Protein AF-A0A371LAA0-F1 (afdb_monomer)

Nearest PDB structures (foldseek):
  8u65-assembly1_B  TM=2.615E-01  e=9.442E-01  Pseudomonas syringae pv. tomato str. DC3000
  4hbo-assembly2_B-3  TM=3.273E-01  e=2.857E+00  Rubella virus strain M33
  3nhq-assembly1_A  TM=1.713E-01  e=9.442E-01  Pseudomonas aeruginosa
  1nxi-assembly1_A  TM=1.792E-01  e=1.595E+00  Vibrio cholerae
  8uds-assembly1_D  TM=1.707E-01  e=2.135E+00  Mycolicibacterium smegmatis MC2 155

Mean predicted aligned error: 12.44 Å

Sequence (229 aa):
MNRENRRAVVLLVLGVALLANPLYLYPDGVSSEKTYTYEASAVDYLPHTADAFYRVKSCGWNPLQSAECASIIDMARGDPVELELDPDRDVHPEFWSFDYVRTDGRYFEPNATLDGRTLTLSLHPVSTETVKRDLSEDLDESPRYVRDAVRNGSSTVSGSELYETETHYVESEGRYYVVEPVESERVPTGWGWKTPSDAAIEAMRLAAWIGGVACVWRAGEWTERGREQ

Solvent-accessible surface area (backbone atoms only — not comparable to full-atom values): 12998 Å² total; per-residue (Å²): 132,58,74,40,44,53,51,15,52,53,28,34,54,51,8,52,53,29,56,47,33,60,71,72,80,59,44,92,77,67,48,58,44,45,33,36,33,31,37,36,43,81,47,97,68,83,67,90,33,75,66,50,53,54,36,38,45,78,44,57,94,50,94,72,82,40,75,68,38,44,57,51,51,44,15,70,75,70,50,59,50,76,43,82,57,63,91,92,53,89,79,74,89,79,86,61,88,44,64,31,36,35,38,85,93,41,41,25,37,72,44,79,48,76,58,96,50,39,37,39,38,38,50,44,85,45,55,71,67,55,55,48,56,77,68,29,43,59,42,88,79,43,58,68,56,56,43,41,6,65,75,67,45,42,29,76,43,51,50,88,80,45,93,69,97,67,63,46,44,31,45,56,95,94,42,39,30,42,35,34,74,78,48,73,49,75,46,67,66,69,49,102,58,84,80,69,53,72,69,52,49,51,51,51,48,51,52,30,37,56,52,10,53,52,26,38,54,49,16,50,60,30,41,53,56,52,68,79,107

Structure (mmCIF, N/CA/C/O backbone):
data_AF-A0A371LAA0-F1
#
_entry.id   AF-A0A371LAA0-F1
#
loop_
_atom_site.group_PDB
_atom_site.id
_atom_site.type_symbol
_atom_site.label_atom_id
_atom_site.label_alt_id
_atom_site.label_comp_id
_atom_site.label_asym_id
_atom_site.label_entity_id
_atom_site.label_seq_id
_atom_site.pdbx_PDB_ins_code
_atom_site.Cartn_x
_atom_site.Cartn_y
_atom_site.Cartn_z
_atom_site.occupancy
_atom_site.B_iso_or_equiv
_atom_site.auth_seq_id
_atom_site.auth_comp_id
_atom_site.auth_asym_id
_atom_site.auth_atom_id
_atom_site.pdbx_PDB_model_num
ATOM 1 N N . MET A 1 1 ? 26.865 7.582 -68.083 1.00 62.38 1 MET A N 1
ATOM 2 C CA . MET A 1 1 ? 27.367 8.119 -66.797 1.00 62.38 1 MET A CA 1
ATOM 3 C C . MET A 1 1 ? 28.778 7.598 -66.572 1.00 62.38 1 MET A C 1
ATOM 5 O O . MET A 1 1 ? 28.930 6.385 -66.462 1.00 62.38 1 MET A O 1
ATOM 9 N N . ASN A 1 2 ? 29.789 8.475 -66.574 1.00 81.31 2 ASN A N 1
ATOM 10 C CA . ASN A 1 2 ? 31.186 8.089 -66.333 1.00 81.31 2 ASN A CA 1
ATOM 11 C C . ASN A 1 2 ? 31.360 7.574 -64.882 1.00 81.31 2 ASN A C 1
ATOM 13 O O . ASN A 1 2 ? 30.530 7.838 -64.004 1.00 81.31 2 ASN A O 1
ATOM 17 N N . ARG A 1 3 ? 32.421 6.802 -64.633 1.00 83.69 3 ARG A N 1
ATOM 18 C CA . ARG A 1 3 ? 32.782 6.204 -63.339 1.00 83.69 3 ARG A CA 1
ATOM 19 C C . ARG A 1 3 ? 32.869 7.245 -62.221 1.00 83.69 3 ARG A C 1
ATOM 21 O O . ARG A 1 3 ? 32.534 6.936 -61.080 1.00 83.69 3 ARG A O 1
ATOM 28 N N . GLU A 1 4 ? 33.277 8.462 -62.554 1.00 82.69 4 GLU A N 1
ATOM 29 C CA . GLU A 1 4 ? 33.401 9.584 -61.621 1.00 82.69 4 GLU A CA 1
ATOM 30 C C . GLU A 1 4 ? 32.032 10.064 -61.127 1.00 82.69 4 GLU A C 1
ATOM 32 O O . GLU A 1 4 ? 31.795 10.105 -59.922 1.00 82.69 4 GLU A O 1
ATOM 37 N N . ASN A 1 5 ? 31.073 10.234 -62.040 1.00 80.38 5 ASN A N 1
ATOM 38 C CA . ASN A 1 5 ? 29.696 10.599 -61.695 1.00 80.38 5 ASN A CA 1
ATOM 39 C C . ASN A 1 5 ? 28.993 9.504 -60.872 1.00 80.38 5 ASN A C 1
ATOM 41 O O . ASN A 1 5 ? 28.211 9.808 -59.978 1.00 80.38 5 ASN A O 1
ATOM 45 N N . ARG A 1 6 ? 29.302 8.216 -61.104 1.00 85.19 6 ARG A N 1
ATOM 46 C CA . ARG A 1 6 ? 28.812 7.117 -60.243 1.00 85.19 6 ARG A CA 1
ATOM 47 C C . ARG A 1 6 ? 29.336 7.225 -58.811 1.00 85.19 6 ARG A C 1
ATOM 49 O O . ARG A 1 6 ? 28.569 7.024 -57.875 1.00 85.19 6 ARG A O 1
ATOM 56 N N . ARG A 1 7 ? 30.623 7.540 -58.636 1.00 87.06 7 ARG A N 1
ATOM 57 C CA . ARG A 1 7 ? 31.230 7.730 -57.308 1.00 87.06 7 ARG A CA 1
ATOM 58 C C . ARG A 1 7 ? 30.623 8.929 -56.589 1.00 87.06 7 ARG A C 1
ATOM 60 O O . ARG A 1 7 ? 30.297 8.808 -55.414 1.00 87.06 7 ARG A O 1
ATOM 67 N N . ALA A 1 8 ? 30.413 10.033 -57.304 1.00 84.69 8 ALA A N 1
ATOM 68 C CA . ALA A 1 8 ? 29.758 11.213 -56.760 1.00 84.69 8 ALA A CA 1
ATOM 69 C C . ALA A 1 8 ? 28.340 10.910 -56.257 1.00 84.69 8 ALA A C 1
ATOM 71 O O . ALA A 1 8 ? 28.019 11.241 -55.122 1.00 84.69 8 ALA A O 1
ATOM 72 N N . VAL A 1 9 ? 27.518 10.210 -57.047 1.00 89.31 9 VAL A N 1
ATOM 73 C CA . VAL A 1 9 ? 26.150 9.845 -56.637 1.00 89.31 9 VAL A CA 1
ATOM 74 C C . VAL A 1 9 ? 26.149 8.957 -55.390 1.00 89.31 9 VAL A C 1
ATOM 76 O O . VAL A 1 9 ? 25.383 9.215 -54.467 1.00 89.31 9 VAL A O 1
ATOM 79 N N . VAL A 1 10 ? 27.021 7.946 -55.322 1.00 90.62 10 VAL A N 1
ATOM 80 C CA . VAL A 1 10 ? 27.114 7.065 -54.142 1.00 90.62 10 VAL A CA 1
ATOM 81 C C . VAL A 1 10 ? 27.512 7.853 -52.894 1.00 90.62 10 VAL A C 1
ATOM 83 O O . VAL A 1 10 ? 26.895 7.688 -51.845 1.00 90.62 10 VAL A O 1
ATOM 86 N N . LEU A 1 11 ? 28.510 8.733 -53.006 1.00 90.12 11 LEU A N 1
ATOM 87 C CA . LEU A 1 11 ? 28.959 9.571 -51.894 1.00 90.12 11 LEU A CA 1
ATOM 88 C C . LEU A 1 11 ? 27.897 10.587 -51.470 1.00 90.12 11 LEU A C 1
ATOM 90 O O . LEU A 1 11 ? 27.739 10.829 -50.280 1.00 90.12 11 LEU A O 1
ATOM 94 N N . LEU A 1 12 ? 27.140 11.141 -52.416 1.00 90.31 12 LEU A N 1
ATOM 95 C CA . LEU A 1 12 ? 26.052 12.065 -52.118 1.00 90.31 12 LEU A CA 1
ATOM 96 C C . LEU A 1 12 ? 24.931 11.362 -51.346 1.00 90.31 12 LEU A C 1
ATOM 98 O O . LEU A 1 12 ? 24.499 11.862 -50.313 1.00 90.31 12 LEU A O 1
ATOM 102 N N . VAL A 1 13 ? 24.496 10.185 -51.808 1.00 90.62 13 VAL A N 1
ATOM 103 C CA . VAL A 1 13 ? 23.457 9.392 -51.130 1.00 90.62 13 VAL A CA 1
ATOM 104 C C . VAL A 1 13 ? 23.918 8.978 -49.734 1.00 90.62 13 VAL A C 1
ATOM 106 O O . VAL A 1 13 ? 23.171 9.146 -48.773 1.00 90.62 13 VAL A O 1
ATOM 109 N N . LEU A 1 14 ? 25.160 8.500 -49.601 1.00 89.56 14 LEU A N 1
ATOM 110 C CA . LEU A 1 14 ? 25.733 8.144 -48.303 1.00 89.56 14 LEU A CA 1
ATOM 111 C C . LEU A 1 14 ? 25.840 9.365 -47.380 1.00 89.56 14 LEU A C 1
ATOM 113 O O . LEU A 1 14 ? 25.496 9.280 -46.206 1.00 89.56 14 LEU A O 1
ATOM 117 N N . GLY A 1 15 ? 26.271 10.509 -47.914 1.00 89.12 15 GLY A N 1
ATOM 118 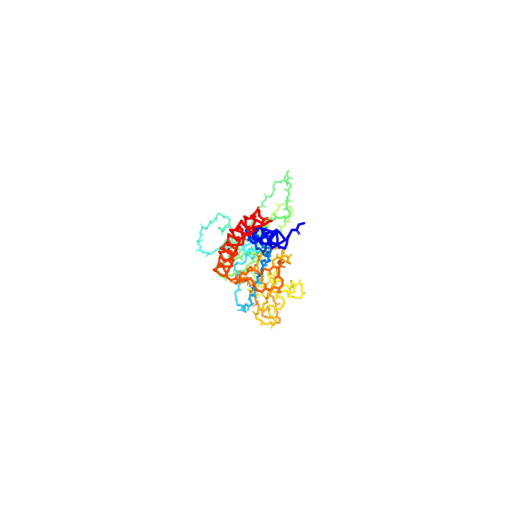C CA . GLY A 1 15 ? 26.393 11.753 -47.167 1.00 89.12 15 GLY A CA 1
ATOM 119 C C . GLY A 1 15 ? 25.051 12.252 -46.638 1.00 89.12 15 GLY A C 1
ATOM 120 O O . GLY A 1 15 ? 24.940 12.569 -45.458 1.00 89.12 15 GLY A O 1
ATOM 121 N N . VAL A 1 16 ? 24.010 12.247 -47.475 1.00 88.31 16 VAL A N 1
ATOM 122 C CA . VAL A 1 16 ? 22.644 12.617 -47.070 1.00 88.31 16 VAL A CA 1
ATOM 123 C C . VAL A 1 16 ? 22.090 11.644 -46.028 1.00 88.31 16 VAL A C 1
ATOM 125 O O . VAL A 1 16 ? 21.514 12.091 -45.040 1.00 88.31 16 VAL A O 1
ATOM 128 N N . ALA A 1 17 ? 22.304 10.335 -46.194 1.00 85.69 17 ALA A N 1
ATOM 129 C CA . ALA A 1 17 ? 21.878 9.339 -45.210 1.00 85.69 17 ALA A CA 1
ATOM 130 C C . ALA A 1 17 ? 22.566 9.537 -43.846 1.00 85.69 17 ALA A C 1
ATOM 132 O O . ALA A 1 17 ? 21.908 9.468 -42.811 1.00 85.69 17 ALA A O 1
ATOM 133 N N . LEU A 1 18 ? 23.868 9.845 -43.837 1.00 86.06 18 LEU A N 1
ATOM 134 C CA . LEU A 1 18 ? 24.630 10.131 -42.617 1.00 86.06 18 LEU A CA 1
ATOM 135 C C . LEU A 1 18 ? 24.216 11.450 -41.952 1.00 86.06 18 LEU A C 1
ATOM 137 O O . LEU A 1 18 ? 24.154 11.521 -40.729 1.00 86.06 18 LEU A O 1
ATOM 141 N N . LEU A 1 19 ? 23.887 12.482 -42.729 1.00 85.19 19 LEU A N 1
ATOM 142 C CA . LEU A 1 19 ? 23.361 13.740 -42.188 1.00 85.19 19 LEU A CA 1
ATOM 143 C C . LEU A 1 19 ? 21.949 13.573 -41.614 1.00 85.19 19 LEU A C 1
ATOM 145 O O . LEU A 1 19 ? 21.612 14.209 -40.621 1.00 85.19 19 LEU A O 1
ATOM 149 N N . ALA A 1 20 ? 21.141 12.694 -42.209 1.00 81.38 20 ALA A N 1
ATOM 150 C CA . ALA A 1 20 ? 19.811 12.348 -41.720 1.00 81.38 20 ALA A CA 1
ATOM 151 C C . ALA A 1 20 ? 19.830 11.340 -40.552 1.00 81.38 20 ALA A C 1
ATOM 153 O O . ALA A 1 20 ? 18.780 11.067 -39.974 1.00 81.38 20 ALA A O 1
ATOM 154 N N . ASN A 1 21 ? 21.001 10.812 -40.172 1.00 74.44 21 ASN A N 1
ATOM 155 C CA . ASN A 1 21 ? 21.190 9.843 -39.086 1.00 74.44 21 ASN A CA 1
ATOM 156 C C . ASN A 1 21 ? 20.448 10.195 -37.775 1.00 74.44 21 ASN A C 1
ATOM 158 O O . ASN A 1 21 ? 19.792 9.300 -37.232 1.00 74.44 21 ASN A O 1
ATOM 162 N N . PRO A 1 22 ? 20.461 11.458 -37.284 1.00 65.12 22 PRO A N 1
ATOM 163 C CA . PRO A 1 22 ? 19.754 11.825 -36.054 1.00 65.12 22 PRO A CA 1
ATOM 164 C C . PRO A 1 22 ? 18.236 11.591 -36.104 1.00 65.12 22 PRO A C 1
ATOM 166 O O . PRO A 1 22 ? 17.614 11.465 -35.059 1.00 65.12 22 PRO A O 1
ATOM 169 N N . LEU A 1 23 ? 17.639 11.511 -37.298 1.00 65.31 23 LEU A N 1
ATOM 170 C CA . LEU A 1 23 ? 16.197 11.322 -37.478 1.00 65.31 23 LEU A CA 1
ATOM 171 C C . LEU A 1 23 ? 15.772 9.846 -37.534 1.00 65.31 23 LEU A C 1
ATOM 173 O O . LEU A 1 23 ? 14.604 9.556 -37.297 1.00 65.31 23 LEU A O 1
ATOM 177 N N . TYR A 1 24 ? 16.683 8.918 -37.862 1.00 62.72 24 TYR A N 1
ATOM 178 C CA . TYR A 1 24 ? 16.318 7.527 -38.182 1.00 62.72 24 TYR A CA 1
ATOM 179 C C . TYR A 1 24 ? 16.998 6.461 -37.314 1.00 62.72 24 TYR A C 1
ATOM 181 O O . TYR A 1 24 ? 16.376 5.435 -37.053 1.00 62.72 24 TYR A O 1
ATOM 189 N N . LEU A 1 25 ? 18.251 6.656 -36.880 1.00 58.09 25 LEU A N 1
ATOM 190 C CA . LEU A 1 25 ? 18.998 5.608 -36.159 1.00 58.09 25 LEU A CA 1
ATOM 191 C C . LEU A 1 25 ? 18.926 5.742 -34.632 1.00 58.09 25 LEU A C 1
ATOM 193 O O . LEU A 1 25 ? 19.016 4.734 -33.943 1.00 58.09 25 LEU A O 1
ATOM 197 N N . TYR A 1 26 ? 18.709 6.953 -34.113 1.00 58.94 26 TYR A N 1
ATOM 198 C CA . TYR A 1 26 ? 18.413 7.217 -32.700 1.00 58.94 26 TYR A CA 1
ATOM 199 C C . TYR A 1 26 ? 17.457 8.413 -32.599 1.00 58.94 26 TYR A C 1
ATOM 201 O O . TYR A 1 26 ? 17.910 9.519 -32.275 1.00 58.94 26 TYR A O 1
ATOM 209 N N . PRO A 1 27 ? 16.166 8.233 -32.944 1.00 56.59 27 PRO A N 1
ATOM 210 C CA . PRO A 1 27 ? 15.176 9.275 -32.714 1.00 56.59 27 PRO A CA 1
ATOM 211 C C . PRO A 1 27 ? 15.126 9.594 -31.218 1.00 56.59 27 PRO A C 1
ATOM 213 O O . PRO A 1 27 ? 15.213 8.692 -30.380 1.00 56.59 27 PRO A O 1
ATOM 216 N N . ASP A 1 28 ? 14.991 10.874 -30.877 1.00 51.81 28 ASP A N 1
ATOM 217 C CA . ASP A 1 28 ? 14.667 11.260 -29.506 1.00 51.81 28 ASP A CA 1
ATOM 218 C C . ASP A 1 28 ? 13.350 10.556 -29.120 1.00 51.81 28 ASP A C 1
ATOM 220 O O . ASP A 1 28 ? 12.338 10.716 -29.803 1.00 51.81 28 ASP A O 1
ATOM 224 N N . GLY A 1 29 ? 13.366 9.726 -28.070 1.00 55.38 29 GLY A N 1
ATOM 225 C CA . GLY A 1 29 ? 12.177 8.987 -27.619 1.00 55.38 29 GLY A CA 1
ATOM 226 C C . GLY A 1 29 ? 12.102 7.510 -28.021 1.00 55.38 29 GLY A C 1
ATOM 227 O O . GLY A 1 29 ? 11.027 7.026 -28.374 1.00 55.38 29 GLY A O 1
ATOM 228 N N . VAL A 1 30 ? 13.209 6.762 -27.936 1.00 60.97 30 VAL A N 1
ATOM 229 C CA . VAL A 1 30 ? 13.155 5.286 -27.940 1.00 60.97 30 VAL A CA 1
ATOM 230 C C . VAL A 1 30 ? 12.147 4.814 -26.884 1.00 60.97 30 VAL A C 1
ATOM 232 O O . VAL A 1 30 ? 12.160 5.315 -25.756 1.00 60.97 30 VAL A O 1
ATOM 235 N N . SER A 1 31 ? 11.272 3.861 -27.234 1.00 65.06 31 SER A N 1
ATOM 236 C CA . SER A 1 31 ? 10.310 3.318 -26.273 1.00 65.06 31 SER A CA 1
ATOM 237 C C . SER A 1 31 ? 11.064 2.752 -25.073 1.00 65.06 31 SER A C 1
ATOM 239 O O . SER A 1 31 ? 11.985 1.944 -25.221 1.00 65.06 31 SER A O 1
ATOM 241 N N . SER A 1 32 ? 10.697 3.220 -23.887 1.00 68.62 32 SER A N 1
ATOM 242 C CA . SER A 1 32 ? 11.207 2.714 -22.622 1.00 68.62 32 SER A CA 1
ATOM 243 C C . SER A 1 32 ? 10.041 2.183 -21.814 1.00 68.62 32 SER A C 1
ATOM 245 O O . SER A 1 32 ? 8.941 2.736 -21.841 1.00 68.62 32 SER A O 1
ATOM 247 N N . GLU A 1 33 ? 10.292 1.090 -21.119 1.00 79.56 33 GLU A N 1
ATOM 248 C CA . GLU A 1 33 ? 9.387 0.510 -20.153 1.00 79.56 33 GLU A CA 1
ATOM 249 C C . GLU A 1 33 ? 9.938 0.818 -18.767 1.00 79.56 33 GLU A C 1
ATOM 251 O O . GLU A 1 33 ? 11.126 0.642 -18.493 1.00 79.56 33 GLU A O 1
ATOM 256 N N . LYS A 1 34 ? 9.092 1.375 -17.905 1.00 85.38 34 LYS A N 1
ATOM 257 C CA . LYS A 1 34 ? 9.474 1.629 -16.521 1.00 85.38 34 LYS A CA 1
ATOM 258 C C . LYS A 1 34 ? 9.394 0.304 -15.777 1.00 85.38 34 LYS A C 1
ATOM 260 O O . LYS A 1 34 ? 8.363 -0.345 -15.865 1.00 85.38 34 LYS A O 1
ATOM 265 N N . THR A 1 35 ? 10.429 -0.085 -15.056 1.00 89.88 35 THR A N 1
ATOM 266 C CA . THR A 1 35 ? 10.415 -1.244 -14.161 1.00 89.88 35 THR A CA 1
ATOM 267 C C . THR A 1 35 ? 10.441 -0.769 -12.718 1.00 89.88 35 THR A C 1
ATOM 269 O O . THR A 1 35 ? 10.955 0.312 -12.423 1.00 89.88 35 THR A O 1
ATOM 272 N N . TYR A 1 36 ? 9.871 -1.568 -11.825 1.00 93.00 36 TYR A N 1
ATOM 273 C CA . TYR A 1 36 ? 9.846 -1.318 -10.390 1.00 93.00 36 TYR A CA 1
ATOM 274 C C . TYR A 1 36 ? 10.432 -2.515 -9.658 1.00 93.00 36 TYR A C 1
ATOM 276 O O . TYR A 1 36 ? 10.050 -3.653 -9.937 1.00 93.00 36 TYR A O 1
ATOM 284 N N . THR A 1 37 ? 11.339 -2.249 -8.724 1.00 94.75 37 THR A N 1
ATOM 285 C CA . THR A 1 37 ? 11.838 -3.253 -7.785 1.00 94.75 37 THR A CA 1
ATOM 286 C C . THR A 1 37 ? 11.084 -3.112 -6.473 1.00 94.75 37 THR A C 1
ATOM 288 O O . THR A 1 37 ? 11.103 -2.047 -5.855 1.00 94.75 37 THR A O 1
ATOM 291 N N . TYR A 1 38 ? 10.418 -4.190 -6.077 1.00 95.81 38 TYR A N 1
ATOM 292 C CA . TYR A 1 38 ? 9.734 -4.335 -4.804 1.00 95.81 38 TYR A CA 1
ATOM 293 C C . TYR A 1 38 ? 10.620 -5.102 -3.832 1.00 95.81 38 TYR A C 1
ATOM 295 O O . TYR A 1 38 ? 11.133 -6.168 -4.175 1.00 95.81 38 TYR A O 1
ATOM 303 N N . GLU A 1 39 ? 10.765 -4.585 -2.619 1.00 96.31 39 GLU A N 1
ATOM 304 C CA . GLU A 1 39 ? 11.475 -5.251 -1.527 1.00 96.31 39 GLU A CA 1
ATOM 305 C C . GLU A 1 39 ? 10.499 -5.638 -0.424 1.00 96.31 39 GLU A C 1
ATOM 307 O O . GLU A 1 39 ? 9.587 -4.880 -0.096 1.00 96.31 39 GLU A O 1
ATOM 312 N N . ALA A 1 40 ? 10.696 -6.827 0.146 1.00 96.38 40 ALA A N 1
ATOM 313 C CA . ALA A 1 40 ? 9.894 -7.319 1.255 1.00 96.38 40 ALA A CA 1
ATOM 314 C C . ALA A 1 40 ? 10.669 -7.209 2.569 1.00 96.38 40 ALA A C 1
ATOM 316 O O . ALA A 1 40 ? 11.717 -7.833 2.749 1.00 96.38 40 ALA A O 1
ATOM 317 N N . SER A 1 41 ? 10.108 -6.469 3.521 1.00 95.44 41 SER A N 1
ATOM 318 C CA . SER A 1 41 ? 10.652 -6.309 4.867 1.00 95.44 41 SER A CA 1
ATOM 319 C C . SER A 1 41 ? 9.709 -6.916 5.895 1.00 95.44 41 SER A C 1
ATOM 321 O O . SER A 1 41 ? 8.539 -6.548 5.959 1.00 95.44 41 SER A O 1
ATOM 323 N N . ALA A 1 42 ? 10.213 -7.830 6.725 1.00 94.44 42 ALA A N 1
ATOM 324 C CA . ALA A 1 42 ? 9.443 -8.356 7.849 1.00 94.44 42 ALA A CA 1
ATOM 325 C C . ALA A 1 42 ? 9.229 -7.257 8.901 1.00 94.44 42 ALA A C 1
ATOM 327 O O . ALA A 1 42 ? 10.178 -6.565 9.281 1.00 94.44 42 ALA A O 1
ATOM 328 N N . VAL A 1 43 ? 7.997 -7.107 9.383 1.00 92.81 43 VAL A N 1
ATOM 329 C CA . VAL A 1 43 ? 7.624 -6.067 10.347 1.00 92.81 43 VAL A CA 1
ATOM 330 C C . VAL A 1 43 ? 6.787 -6.621 11.492 1.00 92.81 43 VAL A C 1
ATOM 332 O O . VAL A 1 43 ? 5.938 -7.488 11.315 1.00 92.81 43 VAL A O 1
ATOM 335 N N . ASP A 1 44 ? 6.967 -6.029 12.672 1.00 88.50 44 ASP A N 1
ATOM 336 C CA . ASP A 1 44 ? 6.150 -6.306 13.860 1.00 88.50 44 ASP A CA 1
ATOM 337 C C . ASP A 1 44 ? 5.181 -5.163 14.195 1.00 88.50 44 ASP A C 1
ATOM 339 O O . ASP A 1 44 ? 4.590 -5.126 15.277 1.00 88.50 44 ASP A O 1
ATOM 343 N N . TYR A 1 45 ? 4.968 -4.237 13.265 1.00 84.69 45 TYR A N 1
ATOM 344 C CA . TYR A 1 45 ? 4.073 -3.094 13.416 1.00 84.69 45 TYR A CA 1
ATOM 345 C C . TYR A 1 45 ? 3.073 -3.027 12.258 1.00 84.69 45 TYR A C 1
ATOM 347 O O . TYR A 1 45 ? 3.277 -3.651 11.222 1.00 84.69 45 TYR A O 1
ATOM 355 N N . LEU A 1 46 ? 1.990 -2.270 12.449 1.00 85.31 46 LEU A N 1
ATOM 356 C CA . LEU A 1 46 ? 1.061 -1.932 11.371 1.00 85.31 46 LEU A CA 1
ATOM 357 C C . LEU A 1 46 ? 1.663 -0.799 10.529 1.00 85.31 46 LEU A C 1
ATOM 359 O O . LEU A 1 46 ? 1.895 0.289 11.079 1.00 85.31 46 LEU A O 1
ATOM 363 N N . PRO A 1 47 ? 1.964 -1.031 9.241 1.00 83.56 47 PRO A N 1
ATOM 364 C CA . PRO A 1 47 ? 2.542 -0.007 8.385 1.00 83.56 47 PRO A CA 1
ATOM 365 C C . PRO A 1 47 ? 1.551 1.126 8.122 1.00 83.56 47 PRO A C 1
ATOM 367 O O . PRO A 1 47 ? 0.338 0.953 8.186 1.00 83.56 47 PRO A O 1
ATOM 370 N N . HIS A 1 48 ? 2.081 2.306 7.807 1.00 73.69 48 HIS A N 1
ATOM 371 C CA . HIS A 1 48 ? 1.269 3.425 7.330 1.00 73.69 48 HIS A CA 1
ATOM 372 C C . HIS A 1 48 ? 1.075 3.288 5.815 1.00 73.69 48 HIS A C 1
ATOM 374 O O . HIS A 1 48 ? 1.669 4.034 5.041 1.00 73.69 48 HIS A O 1
ATOM 380 N N . THR A 1 49 ? 0.292 2.296 5.393 1.00 73.50 49 THR A N 1
ATOM 381 C CA . THR A 1 49 ? -0.179 2.197 4.004 1.00 73.50 49 THR A CA 1
ATOM 382 C C . THR A 1 49 ? -1.411 3.077 3.811 1.00 73.50 49 THR A C 1
ATOM 384 O O . THR A 1 49 ? -2.068 3.455 4.784 1.00 73.50 49 THR A O 1
ATOM 387 N N . ALA A 1 50 ? -1.729 3.426 2.560 1.00 68.94 50 ALA A N 1
ATOM 388 C CA . ALA A 1 50 ? -2.943 4.181 2.258 1.00 68.94 50 ALA A CA 1
ATOM 389 C C . ALA A 1 50 ? -4.191 3.445 2.774 1.00 68.94 50 ALA A C 1
ATOM 391 O O . ALA A 1 50 ? -5.026 4.061 3.428 1.00 68.94 50 ALA A O 1
ATOM 392 N N . ASP A 1 51 ? -4.265 2.126 2.573 1.00 72.06 51 ASP A N 1
ATOM 393 C CA . ASP A 1 51 ? -5.393 1.313 3.034 1.00 72.06 51 ASP A CA 1
ATOM 394 C C . ASP A 1 51 ? -5.492 1.261 4.570 1.00 72.06 51 ASP A C 1
ATOM 396 O O . ASP A 1 51 ? -6.521 1.615 5.150 1.00 72.06 51 ASP A O 1
ATOM 400 N N . ALA A 1 52 ? -4.386 0.960 5.265 1.00 75.00 52 ALA A N 1
ATOM 401 C CA . ALA A 1 52 ? -4.364 0.939 6.729 1.00 75.00 52 ALA A CA 1
ATOM 402 C C . ALA A 1 52 ? -4.682 2.315 7.343 1.00 75.00 52 ALA A C 1
ATOM 404 O O . ALA A 1 52 ? -5.282 2.390 8.415 1.00 75.00 52 ALA A O 1
ATOM 405 N N . PHE A 1 53 ? -4.313 3.409 6.668 1.00 76.12 53 PHE A N 1
ATOM 406 C CA . PHE A 1 53 ? -4.620 4.767 7.116 1.00 76.12 53 PHE A CA 1
ATOM 407 C C . PHE A 1 53 ? -6.125 5.069 7.104 1.00 76.12 53 PHE A C 1
ATOM 409 O O . PHE A 1 53 ? -6.614 5.731 8.020 1.00 76.12 53 PHE A O 1
ATOM 416 N N . TYR A 1 54 ? -6.867 4.590 6.101 1.00 80.69 54 TYR A N 1
ATOM 417 C CA . TYR A 1 54 ? -8.318 4.795 6.036 1.00 80.69 54 TYR A CA 1
ATOM 418 C C . TYR A 1 54 ? -9.086 3.822 6.933 1.00 80.69 54 TYR A C 1
ATOM 420 O O . TYR A 1 54 ? -10.087 4.206 7.534 1.00 80.69 54 TYR A O 1
ATOM 428 N N . ARG A 1 55 ? -8.594 2.588 7.073 1.00 89.25 55 ARG A N 1
ATOM 429 C CA . ARG A 1 55 ? -9.253 1.539 7.861 1.00 89.25 55 ARG A CA 1
ATOM 430 C C . ARG A 1 55 ? -8.999 1.655 9.366 1.00 89.25 55 ARG A C 1
ATOM 432 O O . ARG A 1 55 ? -9.790 1.136 10.149 1.00 89.25 55 ARG A O 1
ATOM 439 N N . VAL A 1 56 ? -7.944 2.360 9.796 1.00 90.19 56 VAL A N 1
ATOM 440 C CA . VAL A 1 56 ? -7.619 2.566 11.219 1.00 90.19 56 VAL A CA 1
ATOM 441 C C . VAL A 1 56 ? -7.653 4.040 11.607 1.00 90.19 56 VAL A C 1
ATOM 443 O O . VAL A 1 56 ? -6.737 4.814 11.320 1.00 90.19 56 VAL A O 1
ATOM 446 N N . LYS A 1 57 ? -8.654 4.426 12.397 1.00 89.88 57 LYS A N 1
ATOM 447 C CA . LYS A 1 57 ? -8.731 5.761 12.992 1.00 89.88 57 LYS A CA 1
ATOM 448 C C . LYS A 1 57 ? -7.803 5.876 14.201 1.00 89.88 57 LYS A C 1
ATOM 450 O O . LYS A 1 57 ? -7.983 5.197 15.206 1.00 89.88 57 LYS A O 1
ATOM 455 N N . SER A 1 58 ? -6.833 6.787 14.157 1.00 88.44 58 SER A N 1
ATOM 456 C CA . SER A 1 58 ? -5.959 7.070 15.306 1.00 88.44 58 SER A CA 1
ATOM 457 C C . SER A 1 58 ? -6.488 8.248 16.132 1.00 88.44 58 SER A C 1
ATOM 459 O O . SER A 1 58 ? -6.521 9.376 15.649 1.00 88.44 58 SER A O 1
ATOM 461 N N . CYS A 1 59 ? -6.870 7.992 17.386 1.00 86.00 59 CYS A N 1
ATOM 462 C CA . CYS A 1 59 ? -7.365 8.973 18.355 1.00 86.00 59 CYS A CA 1
ATOM 463 C C . CYS A 1 59 ? -6.589 8.844 19.674 1.00 86.00 59 CYS A C 1
ATOM 465 O O . CYS A 1 59 ? -7.093 8.323 20.663 1.00 86.00 59 CYS A O 1
ATOM 467 N N . GLY A 1 60 ? -5.328 9.273 19.706 1.00 71.81 60 GLY A N 1
ATOM 468 C CA . GLY A 1 60 ? -4.517 9.150 20.930 1.00 71.81 60 GLY A CA 1
ATOM 469 C C . GLY A 1 60 ? -3.186 9.894 20.937 1.00 71.81 60 GLY A C 1
ATOM 470 O O . GLY A 1 60 ? -2.482 9.869 21.941 1.00 71.81 60 GLY A O 1
ATOM 471 N N . TRP A 1 61 ? -2.818 10.564 19.842 1.00 66.75 61 TRP A N 1
ATOM 472 C CA . TRP A 1 61 ? -1.560 11.315 19.776 1.00 66.75 61 TRP A CA 1
ATOM 473 C C . TRP A 1 61 ? -1.671 12.725 20.382 1.00 66.75 61 TRP A C 1
ATOM 475 O O . TRP A 1 61 ? -0.669 13.308 20.783 1.00 66.75 61 TRP A O 1
ATOM 485 N N . ASN A 1 62 ? -2.893 13.258 20.499 1.00 61.38 62 ASN A N 1
ATOM 486 C CA . ASN A 1 62 ? -3.207 14.492 21.218 1.00 61.38 62 ASN A CA 1
ATOM 487 C C . ASN A 1 62 ? -4.628 14.390 21.810 1.00 61.38 62 ASN A C 1
ATOM 489 O O . ASN A 1 62 ? -5.520 13.913 21.107 1.00 61.38 62 ASN A O 1
ATOM 493 N N . PRO A 1 63 ? -4.876 14.848 23.053 1.00 54.53 63 PRO A N 1
ATOM 494 C CA . PRO A 1 63 ? -6.133 14.595 23.769 1.00 54.53 63 PRO A CA 1
ATOM 495 C C . PRO A 1 63 ? -7.390 15.212 23.128 1.00 54.53 63 PRO A C 1
ATOM 497 O O . PRO A 1 63 ? -8.493 14.812 23.475 1.00 54.53 63 PRO A O 1
ATOM 500 N N . LEU A 1 64 ? -7.251 16.148 22.181 1.00 60.34 64 LEU A N 1
ATOM 501 C CA . LEU A 1 64 ? -8.362 16.727 21.414 1.00 60.34 64 LEU A CA 1
ATOM 502 C C . LEU A 1 64 ? -7.930 16.988 19.960 1.00 60.34 64 LEU A C 1
ATOM 504 O O . LEU A 1 64 ? -7.726 18.131 19.559 1.00 60.34 64 LEU A O 1
ATOM 508 N N . GLN A 1 65 ? -7.737 15.930 19.166 1.00 65.38 65 GLN A N 1
ATOM 509 C CA . GLN A 1 65 ? -7.509 16.072 17.716 1.00 65.38 65 GLN A CA 1
ATOM 510 C C . GLN A 1 65 ? -8.791 16.440 16.951 1.00 65.38 65 GLN A C 1
ATOM 512 O O . GLN A 1 65 ? -8.725 17.116 15.927 1.00 65.38 65 GLN A O 1
ATOM 517 N N . SER A 1 66 ? -9.955 16.026 17.454 1.00 76.88 66 SER A N 1
ATOM 518 C CA . SER A 1 66 ? -11.273 16.350 16.907 1.00 76.88 66 SER A CA 1
ATOM 519 C C . S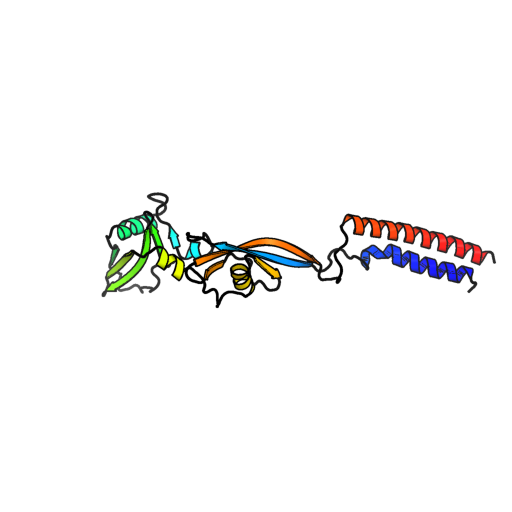ER A 1 66 ? -12.360 16.070 17.950 1.00 76.88 66 SER A C 1
ATOM 521 O O . SER A 1 66 ? -12.129 15.332 18.910 1.00 76.88 66 SER A O 1
ATOM 523 N N . ALA A 1 67 ? -13.555 16.637 17.756 1.00 81.06 67 ALA A N 1
ATOM 524 C CA . ALA A 1 67 ? -14.723 16.315 18.581 1.00 81.06 67 ALA A CA 1
ATOM 525 C C . ALA A 1 67 ? -15.082 14.817 18.511 1.00 81.06 67 ALA A C 1
ATOM 527 O O . ALA A 1 67 ? -15.435 14.219 19.519 1.00 81.06 67 ALA A O 1
ATOM 528 N N . GLU A 1 68 ? -14.905 14.200 17.341 1.00 84.25 68 GLU A N 1
ATOM 529 C CA . GLU A 1 68 ? -15.074 12.759 17.125 1.00 84.25 68 GLU A CA 1
ATOM 530 C C . GLU A 1 68 ? -14.127 11.932 18.011 1.00 84.25 68 GLU A C 1
ATOM 532 O O . GLU A 1 68 ? -14.561 10.994 18.678 1.00 84.25 68 GLU A O 1
ATOM 537 N N . CYS A 1 69 ? -12.844 12.313 18.096 1.00 88.12 69 CYS A N 1
ATOM 538 C CA . CYS A 1 69 ? -11.895 11.604 18.951 1.00 88.12 69 CYS A CA 1
ATOM 539 C C . CYS A 1 69 ? -12.218 11.736 20.447 1.00 88.12 69 CYS A C 1
ATOM 541 O O . CYS A 1 69 ? -11.858 10.841 21.203 1.00 88.12 69 CYS A O 1
ATOM 543 N N . ALA A 1 70 ? -12.902 12.801 20.885 1.00 86.31 70 ALA A N 1
ATOM 544 C CA . ALA A 1 70 ? -13.324 12.930 22.281 1.00 86.31 70 ALA A CA 1
ATOM 545 C C . ALA A 1 70 ? -14.332 11.830 22.657 1.00 86.31 70 ALA A C 1
ATOM 547 O O . ALA A 1 70 ? -14.105 11.097 23.616 1.00 86.31 70 ALA A O 1
ATOM 548 N N . SER A 1 71 ? -15.376 11.641 21.843 1.00 87.19 71 SER A N 1
ATOM 549 C CA . SER A 1 71 ? -16.366 10.574 22.050 1.00 87.19 71 SER A CA 1
ATOM 550 C C . SER A 1 71 ? -15.749 9.179 21.949 1.00 87.19 71 SER A C 1
ATOM 552 O O . SER A 1 71 ? -16.088 8.293 22.725 1.00 87.19 71 SER A O 1
ATOM 554 N N . ILE A 1 72 ? -14.803 8.985 21.027 1.00 90.44 72 ILE A N 1
ATOM 555 C CA . ILE A 1 72 ? -14.054 7.730 20.895 1.00 90.44 72 ILE A CA 1
ATOM 556 C C . ILE A 1 72 ? -13.255 7.406 22.163 1.00 90.44 72 ILE A C 1
ATOM 558 O O . ILE A 1 72 ? -13.264 6.263 22.619 1.00 90.44 72 ILE A O 1
ATOM 562 N N . ILE A 1 73 ? -12.567 8.396 22.736 1.00 88.75 73 ILE A N 1
ATOM 563 C CA . ILE A 1 73 ? -11.783 8.215 23.964 1.00 88.75 73 ILE A CA 1
ATOM 564 C C . ILE A 1 73 ? -12.697 7.841 25.139 1.00 88.75 73 ILE A C 1
ATOM 566 O O . ILE A 1 73 ? -12.332 6.971 25.930 1.00 88.75 73 ILE A O 1
ATOM 570 N N . ASP A 1 74 ? -13.880 8.447 25.242 1.00 88.00 74 ASP A N 1
ATOM 571 C CA . ASP A 1 74 ? -14.849 8.115 26.293 1.00 88.00 74 ASP A CA 1
ATOM 572 C C . ASP A 1 74 ? -15.407 6.689 26.117 1.00 88.00 74 ASP A C 1
ATOM 574 O O . ASP A 1 74 ? -15.356 5.889 27.055 1.00 88.00 74 ASP A O 1
ATOM 578 N N . MET A 1 75 ? -15.785 6.291 24.895 1.00 91.56 75 MET A N 1
ATOM 579 C CA . MET A 1 75 ? -16.197 4.904 24.618 1.00 91.56 75 MET A CA 1
ATOM 580 C C . MET A 1 75 ? -15.096 3.886 24.923 1.00 91.56 75 MET A C 1
ATOM 582 O O . MET A 1 75 ? -15.372 2.815 25.460 1.00 91.56 75 MET A O 1
ATOM 586 N N . ALA A 1 76 ? -13.833 4.213 24.643 1.00 89.94 76 ALA A N 1
ATOM 587 C CA . ALA A 1 76 ? -12.699 3.333 24.930 1.00 89.94 76 ALA A CA 1
ATOM 588 C C . ALA A 1 76 ? -12.426 3.146 26.436 1.00 89.94 76 ALA A C 1
ATOM 590 O O . ALA A 1 76 ? -11.708 2.216 26.829 1.00 89.94 76 ALA A O 1
ATOM 591 N N . ARG A 1 77 ? -12.984 4.015 27.289 1.00 88.81 77 ARG A N 1
ATOM 592 C CA . ARG A 1 77 ? -12.975 3.868 28.755 1.00 88.81 77 ARG A CA 1
ATOM 593 C C . ARG A 1 77 ? -14.114 2.990 29.271 1.00 88.81 77 ARG A C 1
ATOM 595 O O . ARG A 1 77 ? -14.060 2.586 30.430 1.00 88.81 77 ARG A O 1
ATOM 602 N N . GLY A 1 78 ? -15.064 2.632 28.409 1.00 86.00 78 GLY A N 1
ATOM 603 C CA . GLY A 1 78 ? -16.194 1.760 28.722 1.00 86.00 78 GLY A CA 1
ATOM 604 C C . GLY A 1 78 ? -17.541 2.475 28.790 1.00 86.00 78 GLY A C 1
ATOM 605 O O . GLY A 1 78 ? -18.520 1.826 29.145 1.00 86.00 78 GLY A O 1
ATOM 606 N N . ASP A 1 79 ? -17.601 3.762 28.444 1.00 88.38 79 ASP A N 1
ATOM 607 C CA . ASP A 1 79 ? -18.839 4.541 28.443 1.00 88.38 79 ASP A CA 1
ATOM 608 C C . ASP A 1 79 ? -19.445 4.558 27.025 1.00 88.38 79 ASP A C 1
ATOM 610 O O . ASP A 1 79 ? -19.009 5.353 26.187 1.00 88.38 79 ASP A O 1
ATOM 614 N N . PRO A 1 80 ? -20.415 3.680 26.692 1.00 88.38 80 PRO A N 1
ATOM 615 C CA . PRO A 1 80 ? -21.047 3.708 25.379 1.00 88.38 80 PRO A CA 1
ATOM 616 C C . PRO A 1 80 ? -21.794 5.028 25.164 1.00 88.38 80 PRO A C 1
ATOM 618 O O . PRO A 1 80 ? -22.297 5.646 26.104 1.00 88.38 80 PRO A O 1
ATOM 621 N N . VAL A 1 81 ? -21.898 5.446 23.906 1.00 89.38 81 VAL A N 1
ATOM 622 C CA . VAL A 1 81 ? -22.687 6.619 23.526 1.00 89.38 81 VAL A CA 1
ATOM 623 C C . VAL A 1 81 ? -24.070 6.155 23.098 1.00 89.38 81 VAL A C 1
ATOM 625 O O . VAL A 1 81 ? -24.204 5.396 22.141 1.00 89.38 81 VAL A O 1
ATOM 628 N N . GLU A 1 82 ? -25.097 6.635 23.790 1.00 90.19 82 GLU A N 1
ATOM 629 C CA . GLU A 1 82 ? -26.496 6.339 23.482 1.00 90.19 82 GLU A CA 1
ATOM 630 C C . GLU A 1 82 ? -27.187 7.560 22.872 1.00 90.19 82 GLU A C 1
ATOM 632 O O . GLU A 1 82 ? -27.064 8.684 23.367 1.00 90.19 82 GLU A O 1
ATOM 637 N N . LEU A 1 83 ? -27.912 7.338 21.779 1.00 87.75 83 LEU A N 1
ATOM 638 C CA . LEU A 1 83 ? -28.605 8.370 21.017 1.00 87.75 83 LEU A CA 1
ATOM 639 C C . LEU A 1 83 ? -30.038 7.921 20.721 1.00 87.75 83 LEU A C 1
ATOM 641 O O . LEU A 1 83 ? -30.256 6.903 20.069 1.00 87.75 83 LEU A O 1
ATOM 645 N N . GLU A 1 84 ? -31.016 8.713 21.158 1.00 89.38 84 GLU A N 1
ATOM 646 C CA . GLU A 1 84 ? -32.416 8.542 20.760 1.00 89.38 84 GLU A CA 1
ATOM 647 C C . GLU A 1 84 ? -32.633 9.114 19.358 1.00 89.38 84 GLU A C 1
ATOM 649 O O . GLU A 1 84 ? -32.366 10.293 19.106 1.00 89.38 84 GLU A O 1
ATOM 654 N N . LEU A 1 85 ? -33.122 8.278 18.444 1.00 85.50 85 LEU A N 1
ATOM 655 C CA . LEU A 1 85 ? -33.324 8.647 17.049 1.00 85.50 85 LEU A CA 1
ATOM 656 C C . LEU A 1 85 ? -34.719 9.236 16.803 1.00 85.50 85 LEU A C 1
ATOM 658 O O . LEU A 1 85 ? -35.724 8.819 17.388 1.00 85.50 85 LEU A O 1
ATOM 662 N N . ASP A 1 86 ? -34.767 10.215 15.900 1.00 83.50 86 ASP A N 1
ATOM 663 C CA . ASP A 1 86 ? -36.008 10.821 15.417 1.00 83.5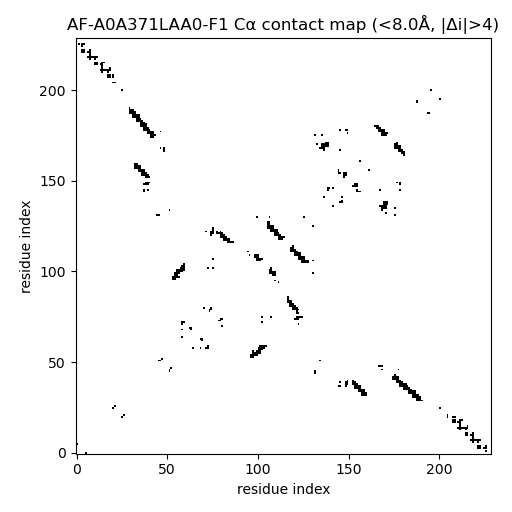0 86 ASP A CA 1
ATOM 664 C C . ASP A 1 86 ? -36.794 9.793 14.579 1.00 83.50 86 ASP A C 1
ATOM 666 O O . ASP A 1 86 ? -36.240 9.270 13.610 1.00 83.50 86 ASP A O 1
ATOM 670 N N . PRO A 1 87 ? -38.063 9.490 14.917 1.00 74.12 87 PRO A N 1
ATOM 671 C CA . PRO A 1 87 ? -38.867 8.501 14.197 1.00 74.12 87 PRO A CA 1
ATOM 672 C C . PRO A 1 87 ? -39.114 8.842 12.723 1.00 74.12 87 PRO A C 1
ATOM 674 O O . PRO A 1 87 ? -39.429 7.940 11.950 1.00 74.12 87 PRO A O 1
ATOM 677 N N . ASP A 1 88 ? -38.980 10.110 12.333 1.00 79.50 88 ASP A N 1
ATOM 678 C CA . ASP A 1 88 ? -39.225 10.557 10.961 1.00 79.50 88 ASP A CA 1
ATOM 679 C C . ASP A 1 88 ? -37.956 10.523 10.087 1.00 79.50 88 ASP A C 1
ATOM 681 O O . ASP A 1 88 ? -37.983 10.956 8.931 1.00 79.50 88 ASP A O 1
ATOM 685 N N . ARG A 1 89 ? -36.824 10.040 10.624 1.00 75.56 89 ARG A N 1
ATOM 686 C CA . ARG A 1 89 ? -35.541 9.980 9.914 1.00 75.56 89 ARG A CA 1
ATOM 687 C C . ARG A 1 89 ? -35.066 8.550 9.722 1.00 75.56 89 ARG A C 1
ATOM 689 O O . ARG A 1 89 ? -34.930 7.791 10.677 1.00 75.56 89 ARG A O 1
ATOM 696 N N . ASP A 1 90 ? -34.736 8.229 8.476 1.00 71.31 90 ASP A N 1
ATOM 697 C CA . ASP A 1 90 ? -34.092 6.966 8.139 1.00 71.31 90 ASP A CA 1
ATOM 698 C C . ASP A 1 90 ? -32.705 6.869 8.780 1.00 71.31 90 ASP A C 1
ATOM 700 O O . ASP A 1 90 ? -31.952 7.844 8.873 1.00 71.31 90 ASP A O 1
ATOM 704 N N . VAL A 1 91 ? -32.373 5.656 9.208 1.00 69.56 91 VAL A N 1
ATOM 705 C CA . VAL A 1 91 ? -31.119 5.333 9.880 1.00 69.56 91 VAL A CA 1
ATOM 706 C C . VAL A 1 91 ? -30.272 4.508 8.925 1.00 69.56 91 VAL A C 1
ATOM 708 O O . VAL A 1 91 ? -30.662 3.411 8.525 1.00 69.56 91 VAL A O 1
ATOM 711 N N . HIS A 1 92 ? -29.116 5.040 8.538 1.00 70.44 92 HIS A N 1
ATOM 712 C CA . HIS A 1 92 ? -28.176 4.309 7.695 1.00 70.44 92 HIS A CA 1
ATOM 713 C C . HIS A 1 92 ? -27.384 3.283 8.521 1.00 70.44 92 HIS A C 1
ATOM 715 O O . HIS A 1 92 ? -27.074 3.554 9.678 1.00 70.44 92 HIS A O 1
ATOM 721 N N . PRO A 1 93 ? -27.041 2.119 7.941 1.00 63.84 93 PRO A N 1
ATOM 722 C CA . PRO A 1 93 ? -26.311 1.067 8.651 1.00 63.84 93 PRO A CA 1
ATOM 723 C C . PRO A 1 93 ? -24.825 1.400 8.867 1.00 63.84 93 PRO A C 1
ATOM 725 O O . PRO A 1 93 ? -24.189 0.843 9.758 1.00 63.84 93 PRO A O 1
ATOM 728 N N . GLU A 1 94 ? -24.265 2.302 8.061 1.00 72.19 94 GLU A N 1
ATOM 729 C CA . GLU A 1 94 ? -22.849 2.675 8.089 1.00 72.19 94 GLU A CA 1
ATOM 730 C C . GLU A 1 94 ? -22.619 3.841 9.060 1.00 72.19 94 GLU A C 1
ATOM 732 O O . GLU A 1 94 ? -22.652 5.012 8.684 1.00 72.19 94 GLU A O 1
ATOM 737 N N . PHE A 1 95 ? -22.410 3.518 10.339 1.00 80.44 95 PHE A N 1
ATOM 738 C CA . PHE A 1 95 ? -22.116 4.511 11.384 1.00 80.44 95 PHE A CA 1
ATOM 739 C C . PHE A 1 95 ? -20.626 4.842 11.521 1.00 80.44 95 PHE A C 1
ATOM 741 O O . PHE A 1 95 ? -20.274 5.865 12.107 1.00 80.44 95 PHE A O 1
ATOM 748 N N . TRP A 1 96 ? -19.759 3.984 10.985 1.00 84.12 96 TRP A N 1
ATOM 749 C CA . TRP A 1 96 ? -18.308 4.094 11.084 1.00 84.12 96 TRP A CA 1
ATOM 750 C C . TRP A 1 96 ? -17.698 4.068 9.688 1.00 84.12 96 TRP A C 1
ATOM 752 O O . TRP A 1 96 ? -18.084 3.252 8.858 1.00 84.12 96 TRP A O 1
ATOM 762 N N . SER A 1 97 ? -16.740 4.958 9.431 1.00 86.31 97 SER A N 1
ATOM 763 C CA . SER A 1 97 ? -16.000 5.012 8.162 1.00 86.31 97 SER A CA 1
ATOM 764 C C . SER A 1 97 ? -14.650 4.287 8.233 1.00 86.31 97 SER A C 1
ATOM 766 O O . SER A 1 97 ? -13.773 4.552 7.416 1.00 86.31 97 SER A O 1
ATOM 768 N N . PHE A 1 98 ? -14.438 3.493 9.280 1.00 90.19 98 PHE A N 1
ATOM 769 C CA . PHE A 1 98 ? -13.192 2.813 9.611 1.00 90.19 98 PHE A CA 1
ATOM 770 C C . PHE A 1 98 ? -13.512 1.500 10.326 1.00 90.19 98 PHE A C 1
ATOM 772 O O . PHE A 1 98 ? -14.516 1.408 11.035 1.00 90.19 98 PHE A O 1
ATOM 779 N N . ASP A 1 99 ? -12.623 0.524 10.180 1.00 93.56 99 ASP A N 1
ATOM 780 C CA . ASP A 1 99 ? -12.782 -0.821 10.739 1.00 93.56 99 ASP A CA 1
ATOM 781 C C . ASP A 1 99 ? -12.244 -0.901 12.169 1.00 93.56 99 ASP A C 1
ATOM 783 O O . ASP A 1 99 ? -12.752 -1.649 12.996 1.00 93.56 99 ASP A O 1
ATOM 787 N N . TYR A 1 100 ? -11.213 -0.110 12.485 1.00 94.56 100 TYR A N 1
ATOM 788 C CA . TYR A 1 100 ? -10.589 -0.103 13.805 1.00 94.56 100 TYR A CA 1
ATOM 789 C C . TYR A 1 100 ? -10.297 1.307 14.292 1.00 94.56 100 TYR A C 1
ATOM 791 O O . TYR A 1 100 ? -10.058 2.241 13.524 1.00 94.56 100 TYR A O 1
ATOM 799 N N . VAL A 1 101 ? -10.218 1.441 15.610 1.00 92.88 101 VAL A N 1
ATOM 800 C CA . VAL A 1 101 ? -9.741 2.641 16.289 1.00 92.88 101 VAL A CA 1
ATOM 801 C C . VAL A 1 101 ? -8.508 2.300 17.109 1.00 92.88 101 VAL A C 1
ATOM 803 O O . VAL A 1 101 ? -8.497 1.328 17.862 1.00 92.88 101 VAL A O 1
ATOM 806 N N . ARG A 1 102 ? -7.483 3.148 17.037 1.00 91.44 102 ARG A N 1
ATOM 807 C CA . ARG A 1 102 ? -6.355 3.140 17.964 1.00 91.44 102 ARG A CA 1
ATOM 808 C C . ARG A 1 102 ? -6.449 4.307 18.942 1.00 91.44 102 ARG A C 1
ATOM 810 O O . ARG A 1 102 ? -6.359 5.465 18.537 1.00 91.44 102 ARG A O 1
ATOM 817 N N . THR A 1 103 ? -6.546 4.015 20.234 1.00 90.25 103 THR A N 1
ATOM 818 C CA . THR A 1 103 ? -6.522 5.024 21.306 1.00 90.25 103 THR A CA 1
ATOM 819 C C . THR A 1 103 ? -5.829 4.480 22.552 1.00 90.25 103 THR A C 1
ATOM 821 O O . THR A 1 103 ? -5.856 3.277 22.808 1.00 90.25 103 THR A O 1
ATOM 824 N N . ASP A 1 104 ? -5.113 5.342 23.279 1.00 86.44 104 ASP A N 1
ATOM 825 C CA . ASP A 1 104 ? -4.306 4.974 24.454 1.00 86.44 104 ASP A CA 1
ATOM 826 C C . ASP A 1 104 ? -3.400 3.742 24.232 1.00 86.44 104 ASP A C 1
ATOM 828 O O . ASP A 1 104 ? -3.242 2.880 25.096 1.00 86.44 104 ASP A O 1
ATOM 832 N N . GLY A 1 105 ? -2.830 3.623 23.027 1.00 86.69 105 GLY A N 1
ATOM 833 C CA . GLY A 1 105 ? -1.945 2.515 22.646 1.00 86.69 105 GLY A CA 1
ATOM 834 C C . GLY A 1 105 ? -2.633 1.160 22.432 1.00 86.69 105 GLY A C 1
ATOM 835 O O . GLY A 1 105 ? -1.937 0.184 22.162 1.00 86.69 105 GLY A O 1
ATOM 836 N N . ARG A 1 106 ? -3.964 1.094 22.516 1.00 91.56 106 ARG A N 1
ATOM 837 C CA . ARG A 1 106 ? -4.778 -0.113 22.319 1.00 91.56 106 ARG A CA 1
ATOM 838 C C . ARG A 1 106 ? -5.622 0.005 21.052 1.00 91.56 106 ARG A C 1
ATOM 840 O O . ARG A 1 106 ? -5.843 1.112 20.559 1.00 91.56 106 ARG A O 1
ATOM 847 N N . TYR A 1 107 ? -6.079 -1.137 20.550 1.00 93.62 107 TYR A N 1
ATOM 848 C CA . TYR A 1 107 ? -6.982 -1.213 19.409 1.00 93.62 107 TYR A CA 1
ATOM 849 C C . TYR A 1 107 ? -8.386 -1.605 19.850 1.00 93.62 107 TYR A C 1
ATOM 851 O O . TYR A 1 107 ? -8.564 -2.374 20.798 1.00 93.62 107 TYR A O 1
ATOM 859 N N . PHE A 1 108 ? -9.365 -1.064 19.139 1.00 95.31 108 PHE A N 1
ATOM 860 C CA . PHE A 1 108 ? -10.772 -1.329 19.354 1.00 95.31 108 PHE A CA 1
ATOM 861 C C . PHE A 1 108 ? -11.479 -1.527 18.020 1.00 95.31 108 PHE A C 1
ATOM 863 O O . PHE A 1 108 ? -11.178 -0.828 17.053 1.00 95.31 108 PHE A O 1
ATOM 870 N N . GLU A 1 109 ? -12.428 -2.449 18.000 1.00 95.56 109 GLU A N 1
ATOM 871 C CA . GLU A 1 109 ? -13.396 -2.615 16.924 1.00 95.56 109 GLU A CA 1
ATOM 872 C C . GLU A 1 109 ? -14.654 -1.808 17.280 1.00 95.56 109 GLU A C 1
ATOM 874 O O . GLU A 1 109 ? -15.190 -1.955 18.388 1.00 95.56 109 GLU A O 1
ATOM 879 N N . PRO A 1 110 ? -15.105 -0.900 16.405 1.00 93.81 110 PRO A N 1
ATOM 880 C CA . PRO A 1 110 ? -16.298 -0.121 16.640 1.00 93.81 110 PRO A CA 1
ATOM 881 C C . PRO A 1 110 ? -17.550 -0.972 16.428 1.00 93.81 110 PRO A C 1
ATOM 883 O O . PRO A 1 110 ? -17.644 -1.773 15.505 1.00 93.81 110 PRO A O 1
ATOM 886 N N . ASN A 1 111 ? -18.543 -0.778 17.287 1.00 91.75 111 ASN A N 1
ATOM 887 C CA . ASN A 1 111 ? -19.795 -1.514 17.243 1.00 91.75 111 ASN A CA 1
ATOM 888 C C . ASN A 1 111 ? -20.977 -0.560 17.397 1.00 91.75 111 ASN A C 1
ATOM 890 O O . ASN A 1 111 ? -20.961 0.346 18.235 1.00 91.75 111 ASN A O 1
ATOM 894 N N . ALA A 1 112 ? -22.010 -0.783 16.590 1.00 90.81 112 ALA A N 1
ATOM 895 C CA . ALA A 1 112 ? -23.243 -0.015 16.606 1.00 90.81 112 ALA A CA 1
ATOM 896 C C . ALA A 1 112 ? -24.432 -0.972 16.681 1.00 90.81 112 ALA A C 1
ATOM 898 O O . ALA A 1 112 ? -24.586 -1.858 15.842 1.00 90.81 112 ALA A O 1
ATOM 899 N N . THR A 1 113 ? -25.283 -0.787 17.684 1.00 89.75 113 THR A N 1
ATOM 900 C CA . THR A 1 113 ? -26.511 -1.569 17.854 1.00 89.75 113 THR A CA 1
ATOM 901 C C . THR A 1 113 ? -27.702 -0.635 17.930 1.00 89.75 113 THR A C 1
ATOM 903 O O . THR A 1 113 ? -27.648 0.373 18.630 1.00 89.75 113 THR A O 1
ATOM 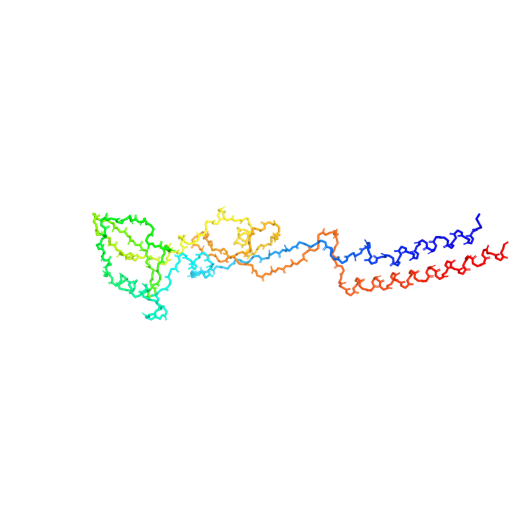906 N N . LEU A 1 114 ? -28.782 -0.983 17.237 1.00 87.75 114 LEU A N 1
ATOM 907 C CA . LEU A 1 114 ? -30.041 -0.251 17.283 1.00 87.75 114 LEU A CA 1
ATOM 908 C C . LEU A 1 114 ? -31.100 -1.132 17.951 1.00 87.75 114 LEU A C 1
ATOM 910 O O . LEU A 1 114 ? -31.497 -2.147 17.379 1.00 87.75 114 LEU A O 1
ATOM 914 N N . ASP A 1 115 ? -31.550 -0.741 19.144 1.00 87.69 115 ASP A N 1
ATOM 915 C CA . ASP A 1 115 ? -32.675 -1.381 19.833 1.00 87.69 115 ASP A CA 1
ATOM 916 C C . ASP A 1 115 ? -33.869 -0.423 19.872 1.00 87.69 115 ASP A C 1
ATOM 918 O O . ASP A 1 115 ? -33.864 0.610 20.546 1.00 87.69 115 ASP A O 1
ATOM 922 N N . GLY A 1 116 ? -34.893 -0.729 19.074 1.00 86.69 116 GLY A N 1
ATOM 923 C CA . GLY A 1 116 ? -36.040 0.150 18.873 1.00 86.69 116 GLY A CA 1
ATOM 924 C C . GLY A 1 116 ? -35.635 1.502 18.280 1.00 86.69 116 GLY A C 1
ATOM 925 O O . GLY A 1 116 ? -35.514 1.634 17.065 1.00 86.69 116 GLY A O 1
ATOM 926 N N . ARG A 1 117 ? -35.482 2.514 19.142 1.00 84.69 117 ARG A N 1
ATOM 927 C CA . ARG A 1 117 ? -35.107 3.894 18.774 1.00 84.69 117 ARG A CA 1
ATOM 928 C C . ARG A 1 117 ? -33.803 4.366 19.411 1.00 84.69 117 ARG A C 1
ATOM 930 O O . ARG A 1 117 ? -33.386 5.493 19.156 1.00 84.69 117 ARG A O 1
ATOM 937 N N . THR A 1 118 ? -33.159 3.514 20.196 1.00 89.94 118 THR A N 1
ATOM 938 C CA . THR A 1 118 ? -31.917 3.842 20.881 1.00 89.94 118 THR A CA 1
ATOM 939 C C . THR A 1 118 ? -30.758 3.256 20.085 1.00 89.94 118 THR A C 1
ATOM 941 O O . THR A 1 118 ? -30.627 2.037 19.957 1.00 89.94 118 THR A O 1
ATOM 944 N N . LEU A 1 119 ? -29.932 4.129 19.510 1.00 89.81 119 LEU A N 1
ATOM 945 C CA . LEU A 1 119 ? -28.651 3.763 18.920 1.00 89.81 119 LEU A CA 1
ATOM 946 C C . LEU A 1 119 ? -27.590 3.764 20.015 1.00 89.81 119 LEU A C 1
ATOM 948 O O . LEU A 1 119 ? -27.330 4.802 20.619 1.00 89.81 119 LEU A O 1
ATOM 952 N N . THR A 1 120 ? -26.942 2.625 20.213 1.00 91.06 120 THR A N 1
ATOM 953 C CA . THR A 1 120 ? -25.805 2.484 21.119 1.00 91.06 120 THR A CA 1
ATOM 954 C C . THR A 1 120 ? -24.536 2.304 20.299 1.00 91.06 120 THR A C 1
ATOM 956 O O . THR A 1 120 ? -24.396 1.344 19.539 1.00 91.06 120 THR A O 1
ATOM 959 N N . LEU A 1 121 ? -23.600 3.231 20.468 1.00 92.31 121 LEU A N 1
ATOM 960 C CA . LEU A 1 121 ? -22.256 3.196 19.912 1.00 92.31 121 LEU A CA 1
ATOM 961 C C . LEU A 1 121 ? 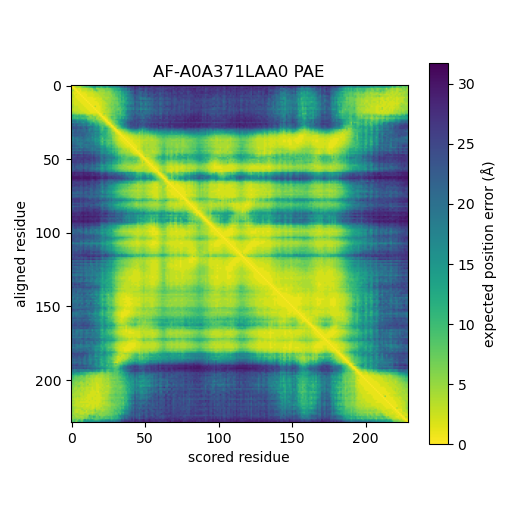-21.282 2.752 21.002 1.00 92.31 121 LEU A C 1
ATOM 963 O O . LEU A 1 121 ? -21.308 3.249 22.128 1.00 92.31 121 LEU A O 1
ATOM 967 N N . SER A 1 122 ? -20.430 1.790 20.676 1.00 93.00 122 SER A N 1
ATOM 968 C CA . SER A 1 122 ? -19.506 1.172 21.625 1.00 93.00 122 SER A CA 1
ATOM 969 C C . SER A 1 122 ? -18.209 0.771 20.935 1.00 93.00 122 SER A C 1
ATOM 971 O O . SER A 1 122 ? -18.153 0.665 19.711 1.00 93.00 122 SER A O 1
ATOM 973 N N . LEU A 1 123 ? -17.165 0.547 21.728 1.00 94.75 123 LEU A N 1
ATOM 974 C CA . LEU A 1 123 ? -15.866 0.080 21.261 1.00 94.75 123 LEU A CA 1
ATOM 975 C C . LEU A 1 123 ? -15.507 -1.216 21.987 1.00 94.75 123 LEU A C 1
ATOM 977 O O . LEU A 1 123 ? -15.450 -1.243 23.218 1.00 94.75 123 LEU A O 1
ATOM 981 N N . HIS A 1 124 ? -15.224 -2.275 21.233 1.00 94.62 124 HIS A N 1
ATOM 982 C CA . HIS A 1 124 ? -14.797 -3.559 21.786 1.00 94.62 124 HIS A CA 1
ATOM 983 C C . HIS A 1 124 ? -13.277 -3.683 21.713 1.00 94.62 124 HIS A C 1
ATOM 985 O O . HIS A 1 124 ? -12.710 -3.496 20.639 1.00 94.62 124 HIS A O 1
ATOM 991 N N . PRO A 1 125 ? -12.578 -3.984 22.821 1.00 94.94 125 PRO A N 1
ATOM 992 C CA . PRO A 1 125 ? -11.132 -4.166 22.786 1.00 94.94 125 PRO A CA 1
ATOM 993 C C . PRO A 1 125 ? -10.743 -5.327 21.867 1.00 94.94 125 PRO A C 1
ATOM 995 O O . PRO A 1 125 ? -11.231 -6.443 22.042 1.00 94.94 125 PRO A O 1
ATOM 998 N N . VAL A 1 126 ? -9.802 -5.085 20.955 1.00 96.44 126 VAL A N 1
ATOM 999 C CA . VAL A 1 126 ? -9.235 -6.119 20.079 1.00 96.44 126 VAL A CA 1
ATOM 1000 C C . VAL A 1 126 ? -7.723 -6.193 20.227 1.00 96.44 126 VAL A C 1
ATOM 1002 O O . VAL A 1 126 ? -7.047 -5.232 20.605 1.00 96.44 126 VAL A O 1
ATOM 1005 N N . SER A 1 127 ? -7.173 -7.377 19.968 1.00 94.69 127 SER A N 1
ATOM 1006 C CA . SER A 1 127 ? -5.731 -7.580 20.056 1.00 94.69 127 SER A CA 1
ATOM 1007 C C . SER A 1 127 ? -5.021 -6.937 18.863 1.00 94.69 127 SER A C 1
ATOM 1009 O O . SER A 1 127 ? -5.546 -6.936 17.752 1.00 94.69 127 SER A O 1
ATOM 1011 N N . THR A 1 128 ? -3.793 -6.450 19.064 1.00 92.38 128 THR A N 1
ATOM 1012 C CA . THR A 1 128 ? -2.951 -5.961 17.957 1.00 92.38 128 THR A CA 1
ATOM 1013 C C . THR A 1 128 ? -2.775 -7.018 16.867 1.00 92.38 128 THR A C 1
ATOM 1015 O O . THR A 1 128 ? -2.704 -6.677 15.695 1.00 92.38 128 THR A O 1
ATOM 1018 N N . GLU A 1 129 ? -2.718 -8.293 17.248 1.00 92.75 129 GLU A N 1
ATOM 1019 C CA . GLU A 1 129 ? -2.573 -9.410 16.315 1.00 92.75 129 GLU A CA 1
ATOM 1020 C C . GLU A 1 129 ? -3.813 -9.600 15.435 1.00 92.75 129 GLU A C 1
ATOM 1022 O O . GLU A 1 129 ? -3.683 -9.873 14.249 1.00 92.75 129 GLU A O 1
ATOM 1027 N N . THR A 1 130 ? -5.009 -9.399 15.994 1.00 94.38 130 THR A N 1
ATOM 1028 C CA . THR A 1 130 ? -6.267 -9.396 15.232 1.00 94.38 130 THR A CA 1
ATOM 1029 C C . THR A 1 130 ? -6.236 -8.305 14.167 1.00 94.38 130 THR A C 1
ATOM 1031 O O . THR A 1 130 ? -6.437 -8.592 12.997 1.00 94.38 130 THR A O 1
ATOM 1034 N N . VAL A 1 131 ? -5.877 -7.076 14.553 1.00 93.19 131 VAL A N 1
ATOM 1035 C CA . VAL A 1 131 ? -5.827 -5.945 13.613 1.00 93.19 131 VAL A CA 1
ATOM 1036 C C . VAL A 1 131 ? -4.780 -6.162 12.522 1.00 93.19 131 VAL A C 1
ATOM 1038 O O . VAL A 1 131 ? -5.027 -5.843 11.367 1.00 93.19 131 VAL A O 1
ATOM 1041 N N . LYS A 1 132 ? -3.609 -6.716 12.857 1.00 92.25 132 LYS A N 1
ATOM 1042 C CA . LYS A 1 132 ? -2.593 -7.050 11.850 1.00 92.25 132 LYS A CA 1
ATOM 1043 C C . LYS A 1 132 ? -3.112 -8.051 10.828 1.00 92.25 132 LYS A C 1
ATOM 1045 O O . LYS A 1 132 ? -2.952 -7.802 9.642 1.00 92.25 132 LYS A O 1
ATOM 1050 N N . ARG A 1 133 ? -3.755 -9.125 11.287 1.00 91.75 133 ARG A N 1
ATOM 1051 C CA . ARG A 1 133 ? -4.319 -10.157 10.414 1.00 91.75 133 ARG A CA 1
ATOM 1052 C C . ARG A 1 133 ? -5.421 -9.613 9.510 1.00 91.75 133 ARG A C 1
ATOM 1054 O O . ARG A 1 133 ? -5.410 -9.870 8.316 1.00 91.75 133 ARG A O 1
ATOM 1061 N N . ASP A 1 134 ? -6.346 -8.839 10.067 1.00 92.00 134 ASP A N 1
ATOM 1062 C CA . ASP A 1 134 ? -7.513 -8.350 9.323 1.00 92.00 134 ASP A CA 1
ATOM 1063 C C . ASP A 1 134 ? -7.161 -7.229 8.321 1.00 92.00 134 ASP A C 1
ATOM 1065 O O . ASP A 1 134 ? -7.898 -6.974 7.363 1.00 92.00 134 ASP A O 1
ATOM 1069 N N . LEU A 1 135 ? -6.036 -6.539 8.544 1.00 91.56 135 LEU A N 1
ATOM 1070 C CA . LEU A 1 135 ? -5.500 -5.524 7.633 1.00 91.56 135 LEU A CA 1
ATOM 1071 C C . LEU A 1 135 ? -4.429 -6.062 6.682 1.00 91.56 135 LEU A C 1
ATOM 1073 O O . LEU A 1 135 ? -4.032 -5.338 5.773 1.00 91.56 135 LEU A O 1
ATOM 1077 N N . SER A 1 136 ? -3.932 -7.281 6.894 1.00 92.38 136 SER A N 1
ATOM 1078 C CA . SER A 1 136 ? -3.004 -7.918 5.965 1.00 92.38 136 SER A CA 1
ATOM 1079 C C . SER A 1 136 ? -3.748 -8.595 4.821 1.00 92.38 136 SER A C 1
ATOM 1081 O O . SER A 1 136 ? -4.755 -9.267 5.027 1.00 92.38 136 SER A O 1
ATOM 1083 N N . GLU A 1 137 ? -3.211 -8.450 3.619 1.00 90.44 137 GLU A N 1
ATOM 1084 C CA . GLU A 1 137 ? -3.603 -9.209 2.441 1.00 90.44 137 GLU A CA 1
ATOM 1085 C C . GLU A 1 137 ? -3.103 -10.659 2.558 1.00 90.44 137 GLU A C 1
ATOM 1087 O O . GLU A 1 137 ? -1.999 -10.924 3.057 1.00 90.44 137 GLU A O 1
ATOM 1092 N N . ASP A 1 138 ? -3.894 -11.604 2.047 1.00 89.44 138 ASP A N 1
ATOM 1093 C CA . ASP A 1 138 ? -3.439 -12.981 1.875 1.00 89.44 138 ASP A CA 1
ATOM 1094 C C . ASP A 1 138 ? -2.340 -13.015 0.799 1.00 89.44 138 ASP A C 1
ATOM 1096 O O . ASP A 1 138 ? -2.518 -12.549 -0.337 1.00 89.44 138 ASP A O 1
ATOM 1100 N N . LEU A 1 139 ? -1.177 -13.570 1.151 1.00 92.50 139 LEU A N 1
ATOM 1101 C CA . LEU A 1 139 ? -0.062 -13.698 0.224 1.00 92.50 139 LEU A CA 1
ATOM 1102 C C . LEU A 1 139 ? -0.453 -14.504 -1.021 1.00 92.50 139 LEU A C 1
ATOM 1104 O O . LEU A 1 139 ? -0.007 -14.175 -2.120 1.00 92.50 139 LEU A O 1
ATOM 1108 N N . ASP A 1 140 ? -1.272 -15.547 -0.891 1.00 91.19 140 ASP A N 1
ATOM 1109 C CA . ASP A 1 140 ? -1.632 -16.401 -2.022 1.00 91.19 140 ASP A CA 1
ATOM 1110 C C . ASP A 1 140 ? -2.565 -15.696 -3.016 1.00 91.19 140 ASP A C 1
ATOM 1112 O O . ASP A 1 140 ? -2.469 -15.954 -4.222 1.00 91.19 140 ASP A O 1
ATOM 1116 N N . GLU A 1 141 ? -3.369 -14.739 -2.551 1.00 90.31 141 GLU A N 1
ATOM 1117 C CA . GLU A 1 141 ? -4.223 -13.882 -3.385 1.00 90.31 141 GLU A CA 1
ATOM 1118 C C . GLU A 1 141 ? -3.475 -12.666 -3.953 1.00 90.31 141 GLU A C 1
ATOM 1120 O O . GLU A 1 141 ? -3.859 -12.122 -4.992 1.00 90.31 141 GLU A O 1
ATOM 1125 N N . SER A 1 142 ? -2.353 -12.291 -3.333 1.00 91.69 142 SER A N 1
ATOM 1126 C CA . SER A 1 142 ? -1.538 -11.145 -3.736 1.00 91.69 142 SER A CA 1
ATOM 1127 C C . SER A 1 142 ? -0.956 -11.293 -5.156 1.00 91.69 142 SER A C 1
ATOM 1129 O O . SER A 1 142 ? -0.752 -12.407 -5.662 1.00 91.69 142 SER A O 1
ATOM 1131 N N . PRO A 1 143 ? -0.600 -10.192 -5.840 1.00 92.75 143 PRO A N 1
ATOM 1132 C CA . PRO A 1 143 ? 0.066 -10.254 -7.137 1.00 92.75 143 PRO A CA 1
ATOM 1133 C C . PRO A 1 143 ? 1.372 -11.062 -7.113 1.00 92.75 143 PRO A C 1
ATOM 1135 O O . PRO A 1 143 ? 2.060 -11.179 -6.099 1.00 92.75 143 PRO A O 1
ATOM 1138 N N . ARG A 1 144 ? 1.762 -11.619 -8.268 1.00 94.06 144 ARG A N 1
ATOM 1139 C CA . ARG A 1 144 ? 2.947 -12.495 -8.359 1.00 94.06 144 ARG A CA 1
ATOM 1140 C C . ARG A 1 144 ? 4.230 -11.812 -7.887 1.00 94.06 144 ARG A C 1
ATOM 1142 O O . ARG A 1 144 ? 4.995 -12.441 -7.169 1.00 94.06 144 ARG A O 1
ATOM 1149 N N . TYR A 1 145 ? 4.430 -10.544 -8.240 1.00 93.69 145 TYR A N 1
ATOM 1150 C CA . TYR A 1 145 ? 5.604 -9.783 -7.815 1.00 93.69 145 TYR A CA 1
ATOM 1151 C C . TYR A 1 145 ? 5.652 -9.609 -6.287 1.00 93.69 145 TYR A C 1
ATOM 1153 O O . TYR A 1 145 ? 6.730 -9.701 -5.709 1.00 93.69 145 TYR A O 1
ATOM 1161 N N . VAL A 1 146 ? 4.511 -9.467 -5.608 1.00 95.06 146 VAL A N 1
ATOM 1162 C CA . VAL A 1 146 ? 4.453 -9.421 -4.137 1.00 95.06 146 VAL A CA 1
ATOM 1163 C C . VAL A 1 146 ? 4.874 -10.766 -3.546 1.00 95.06 146 VAL A C 1
ATOM 1165 O O . VAL A 1 146 ? 5.771 -10.821 -2.707 1.00 95.06 146 VAL A O 1
ATOM 1168 N N . ARG A 1 147 ? 4.308 -11.871 -4.053 1.00 96.00 147 ARG A N 1
ATOM 1169 C CA . ARG A 1 147 ? 4.688 -13.231 -3.630 1.00 96.00 147 ARG A CA 1
ATOM 1170 C C . ARG A 1 147 ? 6.171 -13.513 -3.826 1.00 96.00 147 ARG A C 1
ATOM 1172 O O . ARG A 1 147 ? 6.821 -14.062 -2.938 1.00 96.00 147 ARG A O 1
ATOM 1179 N N . ASP A 1 148 ? 6.703 -13.140 -4.982 1.00 95.94 148 ASP A N 1
ATOM 1180 C CA . ASP A 1 148 ? 8.110 -13.344 -5.308 1.00 95.94 148 ASP A CA 1
ATOM 1181 C C . ASP A 1 148 ? 9.014 -12.470 -4.430 1.00 95.94 148 ASP A C 1
ATOM 1183 O O . ASP A 1 148 ? 10.062 -12.947 -3.999 1.00 95.94 148 ASP A O 1
ATOM 1187 N N . ALA A 1 149 ? 8.593 -11.245 -4.091 1.00 96.56 149 ALA A N 1
ATOM 1188 C CA . ALA A 1 149 ? 9.328 -10.382 -3.171 1.00 96.56 149 ALA A CA 1
ATOM 1189 C C . ALA A 1 149 ? 9.372 -10.973 -1.759 1.00 96.56 149 ALA A C 1
ATOM 1191 O O . ALA A 1 149 ? 10.450 -11.062 -1.180 1.00 96.56 149 ALA A O 1
ATOM 1192 N N . VAL A 1 150 ? 8.251 -11.465 -1.222 1.00 96.31 150 VAL A N 1
ATOM 1193 C CA . VAL A 1 150 ? 8.235 -12.110 0.106 1.00 96.31 150 VAL A CA 1
ATOM 1194 C C . VAL A 1 150 ? 9.101 -13.372 0.130 1.00 96.31 150 VAL A C 1
ATOM 1196 O O . VAL A 1 150 ? 9.818 -13.613 1.100 1.00 96.31 150 VAL A O 1
ATOM 1199 N N . ARG A 1 151 ? 9.081 -14.171 -0.945 1.00 94.94 151 ARG A N 1
ATOM 1200 C CA . ARG A 1 151 ? 9.851 -15.425 -1.029 1.00 94.94 151 ARG A CA 1
ATOM 1201 C C . ARG A 1 151 ? 11.350 -15.204 -1.236 1.00 94.94 151 ARG A C 1
ATOM 1203 O O . ARG A 1 151 ? 12.149 -15.923 -0.641 1.00 94.94 151 ARG A O 1
ATOM 1210 N N . ASN A 1 152 ? 11.731 -14.245 -2.078 1.00 94.81 152 ASN A N 1
ATOM 1211 C CA . ASN A 1 152 ? 13.119 -14.043 -2.511 1.00 94.81 152 ASN A CA 1
ATOM 1212 C C . ASN A 1 152 ? 13.801 -12.832 -1.848 1.00 94.81 152 ASN A C 1
ATOM 1214 O O . ASN A 1 152 ? 14.989 -12.604 -2.066 1.00 94.81 152 ASN A O 1
ATOM 1218 N N . GLY A 1 153 ? 13.060 -12.038 -1.075 1.00 93.12 153 GLY A N 1
ATOM 1219 C CA . GLY A 1 153 ? 13.476 -10.750 -0.512 1.00 93.12 153 GLY A CA 1
ATOM 1220 C C . GLY A 1 153 ? 13.220 -9.560 -1.443 1.00 93.12 153 GLY A C 1
ATOM 1221 O O . GLY A 1 153 ? 13.008 -8.448 -0.968 1.00 93.12 153 GLY A O 1
ATOM 1222 N N . SER A 1 154 ? 13.193 -9.781 -2.761 1.00 95.25 154 SER A N 1
ATOM 1223 C CA . SER A 1 154 ? 12.848 -8.756 -3.748 1.00 95.25 154 SER A CA 1
ATOM 1224 C C . SER A 1 154 ? 12.271 -9.356 -5.029 1.00 95.25 154 SER A C 1
ATOM 1226 O O . SER A 1 154 ? 12.474 -10.536 -5.333 1.00 95.25 154 SER A O 1
ATOM 1228 N N . SER A 1 155 ? 11.548 -8.542 -5.791 1.00 95.62 155 SER A N 1
ATOM 1229 C CA . SER A 1 155 ? 11.100 -8.873 -7.141 1.00 95.62 155 SER A CA 1
ATOM 1230 C C . SER A 1 155 ? 11.115 -7.632 -8.029 1.00 95.62 155 SER A C 1
ATOM 1232 O O . SER A 1 155 ? 10.972 -6.507 -7.554 1.00 95.62 155 SER A O 1
ATOM 1234 N N . THR A 1 156 ? 11.287 -7.832 -9.333 1.00 93.25 156 THR A N 1
ATOM 1235 C CA . THR A 1 156 ? 11.213 -6.749 -10.316 1.00 93.25 156 THR A CA 1
ATOM 1236 C C . THR A 1 156 ? 10.054 -7.011 -11.260 1.00 93.25 156 THR A C 1
ATOM 1238 O O . THR A 1 156 ? 9.904 -8.119 -11.777 1.00 93.25 156 THR A O 1
ATOM 1241 N N . VAL A 1 157 ? 9.247 -5.984 -11.496 1.00 93.06 157 VAL A N 1
ATOM 1242 C CA . VAL A 1 157 ? 8.053 -6.049 -12.340 1.00 93.06 157 VAL A CA 1
ATOM 1243 C C . VAL A 1 157 ? 8.028 -4.876 -13.308 1.00 93.06 157 VAL A C 1
ATOM 1245 O O . VAL A 1 157 ? 8.521 -3.784 -13.009 1.00 93.06 157 VAL A O 1
ATOM 1248 N N . SER A 1 158 ? 7.476 -5.105 -14.495 1.00 88.62 158 SER A N 1
ATOM 1249 C CA . SER A 1 158 ? 7.228 -4.018 -15.428 1.00 88.62 158 SER A CA 1
ATOM 1250 C C . SER A 1 158 ? 6.086 -3.129 -14.935 1.00 88.62 158 SER A C 1
ATOM 1252 O O . SER A 1 158 ? 5.037 -3.606 -14.520 1.00 88.62 158 SER A O 1
ATOM 1254 N N . GLY A 1 159 ? 6.247 -1.818 -15.065 1.00 85.06 159 GLY A N 1
ATOM 1255 C CA . GLY A 1 159 ? 5.198 -0.838 -14.820 1.00 85.06 159 GLY A CA 1
ATOM 1256 C C . GLY A 1 159 ? 3.997 -0.977 -15.756 1.00 85.06 159 GLY A C 1
ATOM 1257 O O . GLY A 1 159 ? 2.946 -0.447 -15.430 1.00 85.06 159 GLY A O 1
ATOM 1258 N N . SER A 1 160 ? 4.116 -1.686 -16.886 1.00 83.88 160 SER A N 1
ATOM 1259 C CA . SER A 1 160 ? 2.960 -2.025 -17.731 1.00 83.88 160 SER A CA 1
ATOM 1260 C C . SER A 1 160 ? 2.099 -3.150 -17.141 1.00 83.88 160 SER A C 1
ATOM 1262 O O . SER A 1 160 ? 0.927 -3.271 -17.489 1.00 83.88 160 SER A O 1
ATOM 1264 N N . GLU A 1 161 ? 2.668 -3.948 -16.233 1.00 83.56 161 GLU A N 1
ATOM 1265 C CA . GLU A 1 161 ? 1.981 -5.010 -15.492 1.00 83.56 161 GLU A CA 1
ATOM 1266 C C . GLU A 1 161 ? 1.399 -4.511 -14.158 1.00 83.56 161 GLU A C 1
ATOM 1268 O O . GLU A 1 161 ? 0.664 -5.245 -13.499 1.00 83.56 161 GLU A O 1
ATOM 1273 N N . LEU A 1 162 ? 1.704 -3.270 -13.764 1.00 85.12 162 LEU A N 1
ATOM 1274 C CA . LEU A 1 162 ? 1.175 -2.637 -12.559 1.00 85.12 162 LEU A CA 1
ATOM 1275 C C . LEU A 1 162 ? -0.073 -1.815 -12.886 1.00 85.12 162 LEU A C 1
ATOM 1277 O O . LEU A 1 162 ? -0.061 -0.995 -13.803 1.00 85.12 162 LEU A O 1
ATOM 1281 N N . TYR A 1 163 ? -1.132 -1.995 -12.094 1.00 80.12 163 TYR A N 1
ATOM 1282 C CA . TYR A 1 163 ? -2.280 -1.086 -12.122 1.00 80.12 163 TYR A CA 1
ATOM 1283 C C . TYR A 1 163 ? -1.918 0.259 -11.476 1.00 80.12 163 TYR A C 1
ATOM 1285 O O . TYR A 1 163 ? -2.067 1.311 -12.095 1.00 80.12 163 TYR A O 1
ATOM 1293 N N . GLU A 1 164 ? -1.368 0.211 -10.262 1.00 82.62 164 GLU A N 1
ATOM 1294 C CA . GLU A 1 164 ? -0.829 1.358 -9.537 1.00 82.62 164 GLU A CA 1
ATOM 1295 C C . GLU A 1 164 ? 0.429 0.936 -8.764 1.00 82.62 164 GLU A C 1
ATOM 1297 O O . GLU A 1 164 ? 0.627 -0.237 -8.450 1.00 82.62 164 GLU A O 1
ATOM 1302 N N . THR A 1 165 ? 1.332 1.886 -8.514 1.00 85.88 165 THR A N 1
ATOM 1303 C CA . THR A 1 165 ? 2.504 1.638 -7.671 1.00 85.88 165 THR A CA 1
ATOM 1304 C C . THR A 1 165 ? 2.114 1.864 -6.212 1.00 85.88 165 THR A C 1
ATOM 1306 O O . THR A 1 165 ? 2.042 3.007 -5.770 1.00 85.88 165 THR A O 1
ATOM 1309 N N . GLU A 1 166 ? 1.885 0.784 -5.472 1.00 88.94 166 GLU A N 1
ATOM 1310 C CA . GLU A 1 166 ? 1.434 0.831 -4.077 1.00 88.94 166 GLU A CA 1
ATOM 1311 C C . GLU A 1 166 ? 2.304 -0.015 -3.139 1.00 88.94 166 GLU A C 1
ATOM 1313 O O . GLU A 1 166 ? 3.141 -0.800 -3.585 1.00 88.94 166 GLU A O 1
ATOM 1318 N N . THR A 1 167 ? 2.125 0.182 -1.832 1.00 91.00 167 THR A N 1
ATOM 1319 C CA . THR A 1 167 ? 2.752 -0.628 -0.782 1.00 91.00 167 THR A CA 1
ATOM 1320 C C . THR A 1 167 ? 1.760 -1.679 -0.309 1.00 91.00 167 THR A C 1
ATOM 1322 O O . THR A 1 167 ? 0.658 -1.323 0.105 1.00 91.00 167 THR A O 1
ATOM 1325 N N . HIS A 1 168 ? 2.182 -2.940 -0.286 1.00 92.12 168 HIS A N 1
ATOM 1326 C CA . HIS A 1 168 ? 1.368 -4.056 0.190 1.00 92.12 168 HIS A CA 1
ATOM 1327 C C . HIS A 1 168 ? 1.734 -4.427 1.626 1.00 92.12 168 HIS A C 1
ATOM 1329 O O . HIS A 1 168 ? 2.904 -4.353 2.026 1.00 92.12 168 HIS A O 1
ATOM 1335 N N . TYR A 1 169 ? 0.740 -4.864 2.393 1.00 93.88 169 TYR A N 1
ATOM 1336 C CA . TYR A 1 169 ? 0.935 -5.432 3.723 1.00 93.88 169 TYR A CA 1
ATOM 1337 C C . TYR A 1 169 ? 0.390 -6.853 3.733 1.00 93.88 169 TYR A C 1
ATOM 1339 O O . TYR A 1 169 ? -0.810 -7.042 3.603 1.00 93.88 169 TYR A O 1
ATOM 1347 N N . VAL A 1 170 ? 1.263 -7.850 3.866 1.00 94.44 170 VAL A N 1
ATOM 1348 C CA . VAL A 1 170 ? 0.908 -9.264 3.659 1.00 94.44 170 VAL A CA 1
ATOM 1349 C C . VAL A 1 170 ? 1.298 -10.127 4.850 1.00 94.44 170 VAL A C 1
ATOM 1351 O O . VAL A 1 170 ? 2.324 -9.888 5.496 1.00 94.44 170 VAL A O 1
ATOM 1354 N N . GLU A 1 171 ? 0.507 -11.164 5.114 1.00 93.81 171 GLU A N 1
ATOM 1355 C CA . GLU A 1 171 ? 0.846 -12.222 6.068 1.00 93.81 171 GLU A CA 1
ATOM 1356 C C . GLU A 1 171 ? 1.407 -13.448 5.332 1.00 93.81 171 GLU A C 1
ATOM 1358 O O . GLU A 1 171 ? 0.866 -13.899 4.326 1.00 93.81 171 GLU A O 1
ATOM 1363 N N . SER A 1 172 ? 2.490 -14.025 5.852 1.00 93.38 172 SER A N 1
ATOM 1364 C CA . SER A 1 172 ? 3.024 -15.308 5.405 1.00 93.38 172 SER A CA 1
ATOM 1365 C C . SER A 1 172 ? 3.554 -16.107 6.587 1.00 93.38 172 SER A C 1
ATOM 1367 O O . SER A 1 172 ? 4.492 -15.685 7.264 1.00 93.38 172 SER A O 1
ATOM 1369 N N . GLU A 1 173 ? 2.999 -17.302 6.801 1.00 88.88 173 GLU A N 1
ATOM 1370 C CA . GLU A 1 173 ? 3.420 -18.229 7.865 1.00 88.88 173 GLU A CA 1
ATOM 1371 C C . GLU A 1 173 ? 3.400 -17.590 9.273 1.00 88.88 173 GLU A C 1
ATOM 1373 O O . GLU A 1 173 ? 4.315 -17.807 10.072 1.00 88.88 173 GLU A O 1
ATOM 1378 N N . GLY A 1 174 ? 2.393 -16.761 9.581 1.00 88.38 174 GLY A N 1
ATOM 1379 C CA . GLY A 1 174 ? 2.289 -16.056 10.864 1.00 88.38 174 GLY A CA 1
ATOM 1380 C C . GLY A 1 174 ? 3.284 -14.905 11.046 1.00 88.38 174 GLY A C 1
ATOM 1381 O O . GLY A 1 174 ? 3.469 -14.423 12.164 1.00 88.38 174 GLY A O 1
ATOM 1382 N N . ARG A 1 175 ? 3.961 -14.478 9.974 1.00 93.38 175 ARG A N 1
ATOM 1383 C CA . ARG A 1 175 ? 4.832 -13.296 9.943 1.00 93.38 175 ARG A CA 1
ATOM 1384 C C . ARG A 1 175 ? 4.264 -12.264 8.984 1.00 93.38 175 ARG A C 1
ATOM 1386 O O . ARG A 1 175 ? 3.736 -12.618 7.936 1.00 93.38 175 ARG A O 1
ATOM 1393 N N . TYR A 1 176 ? 4.440 -10.994 9.319 1.00 94.38 176 TYR A N 1
ATOM 1394 C CA . TYR A 1 176 ? 3.934 -9.890 8.517 1.00 94.38 176 TYR A CA 1
ATOM 1395 C C . TYR A 1 176 ? 5.058 -9.218 7.741 1.00 94.38 176 TYR A C 1
ATOM 1397 O O . TYR A 1 176 ? 6.158 -9.023 8.266 1.00 94.38 176 TYR A O 1
ATOM 1405 N N . TYR A 1 177 ? 4.768 -8.840 6.503 1.00 95.19 177 TYR A N 1
ATOM 1406 C CA . TYR A 1 177 ? 5.714 -8.208 5.598 1.00 95.19 177 TYR A CA 1
ATOM 1407 C C . TYR A 1 177 ? 5.118 -6.936 5.008 1.00 95.19 177 TYR A C 1
ATOM 1409 O O . TYR A 1 177 ? 3.953 -6.901 4.619 1.00 95.19 177 TYR A O 1
ATOM 1417 N N . VAL A 1 178 ? 5.946 -5.902 4.915 1.00 94.94 178 VAL A N 1
ATOM 1418 C CA . VAL A 1 178 ? 5.691 -4.731 4.075 1.00 94.94 178 VAL A CA 1
ATOM 1419 C C . VAL A 1 178 ? 6.431 -4.949 2.772 1.00 94.94 178 VAL A C 1
ATOM 1421 O O . VAL A 1 178 ? 7.632 -5.221 2.793 1.00 94.94 178 VAL A O 1
ATOM 1424 N N . VAL A 1 179 ? 5.716 -4.849 1.657 1.00 94.75 179 VAL A N 1
ATOM 1425 C CA . VAL A 1 179 ? 6.287 -4.979 0.319 1.00 94.75 179 VAL A CA 1
ATOM 1426 C C . VAL A 1 179 ? 6.129 -3.650 -0.396 1.00 94.75 179 VAL A C 1
ATOM 1428 O O . VAL A 1 179 ? 5.018 -3.252 -0.741 1.00 94.75 179 VAL A O 1
ATOM 1431 N N . GLU A 1 180 ? 7.240 -2.943 -0.584 1.00 93.62 180 GLU A N 1
ATOM 1432 C CA . GLU A 1 180 ? 7.239 -1.565 -1.073 1.00 93.62 180 GLU A CA 1
ATOM 1433 C C . GLU A 1 180 ? 8.175 -1.364 -2.274 1.00 93.62 180 GLU A C 1
ATOM 1435 O O . GLU A 1 180 ? 9.185 -2.063 -2.403 1.00 93.62 180 GLU A O 1
ATOM 1440 N N . PRO A 1 181 ? 7.848 -0.424 -3.176 1.00 92.94 181 PRO A N 1
ATOM 1441 C CA . PRO A 1 181 ? 8.694 -0.077 -4.310 1.00 92.94 181 PRO A CA 1
ATOM 1442 C C . PRO A 1 181 ? 9.899 0.758 -3.846 1.00 92.94 181 PRO A C 1
ATOM 1444 O O . PRO A 1 181 ? 9.734 1.867 -3.340 1.00 92.94 181 PRO A O 1
ATOM 1447 N N . VAL A 1 182 ? 11.121 0.272 -4.068 1.00 90.00 182 VAL A N 1
ATOM 1448 C CA . VAL A 1 182 ? 12.353 0.957 -3.617 1.00 90.00 182 VAL A CA 1
ATOM 1449 C C . VAL A 1 182 ? 13.131 1.634 -4.743 1.00 90.00 182 VAL A C 1
ATOM 1451 O O . VAL A 1 182 ? 13.816 2.632 -4.521 1.00 90.00 182 VAL A O 1
ATOM 1454 N N . GLU A 1 183 ? 13.014 1.131 -5.970 1.00 82.38 183 GLU A N 1
ATOM 1455 C CA . GLU A 1 183 ? 13.741 1.654 -7.123 1.00 82.38 183 GLU A CA 1
ATOM 1456 C C . GLU A 1 183 ? 12.885 1.543 -8.382 1.00 82.38 183 GLU A C 1
ATOM 1458 O O . GLU A 1 183 ? 12.145 0.575 -8.574 1.00 82.38 183 GLU A O 1
ATOM 1463 N N . SER A 1 184 ? 12.993 2.548 -9.255 1.00 83.00 184 SER A N 1
ATOM 1464 C CA . SER A 1 184 ? 12.405 2.483 -10.586 1.00 83.00 184 SER A CA 1
ATOM 1465 C C . SER A 1 184 ? 13.443 2.798 -11.649 1.00 83.00 184 SER A C 1
ATOM 1467 O O . SER A 1 184 ? 14.021 3.887 -11.640 1.00 83.00 184 SER A O 1
ATOM 1469 N N . GLU A 1 185 ? 13.621 1.884 -12.594 1.00 79.75 185 GLU A N 1
ATOM 1470 C CA . GLU A 1 185 ? 14.506 2.058 -13.742 1.00 79.75 185 GLU A CA 1
ATOM 1471 C C . GLU A 1 185 ? 13.666 2.255 -15.012 1.00 79.75 185 GLU A C 1
ATOM 1473 O O . GLU A 1 185 ? 12.518 1.819 -15.104 1.00 79.75 185 GLU A O 1
ATOM 1478 N N . ARG A 1 186 ? 14.211 2.953 -16.012 1.00 73.25 186 ARG A N 1
ATOM 1479 C CA . ARG A 1 186 ? 13.644 2.960 -17.366 1.00 73.25 186 ARG A CA 1
ATOM 1480 C C . ARG A 1 186 ? 14.473 2.033 -18.234 1.00 73.25 186 ARG A C 1
ATOM 1482 O O . ARG A 1 186 ? 15.585 2.387 -18.616 1.00 73.25 186 ARG A O 1
ATOM 1489 N N . VAL A 1 187 ? 13.909 0.882 -18.575 1.00 70.69 187 VAL A N 1
ATOM 1490 C CA . VAL A 1 187 ? 14.542 -0.096 -19.453 1.00 70.69 187 VAL A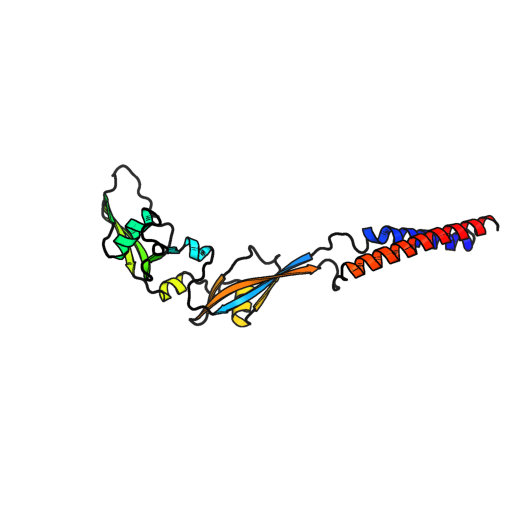 CA 1
ATOM 1491 C C . VAL A 1 187 ? 14.129 0.197 -20.900 1.00 70.69 187 VAL A C 1
ATOM 1493 O O . VAL A 1 187 ? 12.943 0.190 -21.225 1.00 70.69 187 VAL A O 1
ATOM 1496 N N . PRO A 1 188 ? 15.073 0.487 -21.803 1.00 66.88 188 PRO A N 1
ATOM 1497 C CA . PRO A 1 188 ? 14.786 0.679 -23.222 1.00 66.88 188 PRO A CA 1
ATOM 1498 C C . PRO A 1 188 ? 14.249 -0.618 -23.845 1.00 66.88 188 PRO A C 1
ATOM 1500 O O . PRO A 1 188 ? 14.904 -1.654 -23.771 1.00 66.88 188 PRO A O 1
ATOM 1503 N N . THR A 1 189 ? 13.087 -0.563 -24.495 1.00 67.50 189 THR A N 1
ATOM 1504 C CA . THR A 1 189 ? 12.443 -1.726 -25.138 1.00 67.50 189 THR A CA 1
ATOM 1505 C C . THR A 1 189 ? 12.456 -1.659 -26.661 1.00 67.50 189 THR A C 1
ATOM 1507 O O . THR A 1 189 ? 12.275 -2.675 -27.327 1.00 67.50 189 THR A O 1
ATOM 1510 N N . GLY A 1 190 ? 12.705 -0.478 -27.237 1.00 56.91 190 GLY A N 1
ATOM 1511 C CA . GLY A 1 190 ? 12.595 -0.260 -28.684 1.00 56.91 190 GLY A CA 1
ATOM 1512 C C . GLY A 1 190 ? 13.709 -0.887 -29.527 1.00 56.91 190 GLY A C 1
ATOM 1513 O O . GLY A 1 190 ? 13.545 -1.031 -30.736 1.00 56.91 190 GLY A O 1
ATOM 1514 N N . TRP A 1 191 ? 14.838 -1.261 -28.918 1.00 56.44 191 TRP A N 1
ATOM 1515 C CA . TRP A 1 191 ? 15.984 -1.858 -29.606 1.00 56.44 191 TRP A CA 1
ATOM 1516 C C . TRP A 1 191 ? 16.651 -2.861 -28.661 1.00 56.44 191 TRP A C 1
ATOM 1518 O O . TRP A 1 191 ? 17.101 -2.465 -27.595 1.00 56.44 191 TRP A O 1
ATOM 1528 N N . GLY A 1 192 ? 16.726 -4.146 -29.026 1.00 54.19 192 GLY A N 1
ATOM 1529 C CA . GLY A 1 192 ? 17.197 -5.261 -28.176 1.00 54.19 192 GLY A CA 1
ATOM 1530 C C . GLY A 1 192 ? 18.683 -5.259 -27.760 1.00 54.19 192 GLY A C 1
ATOM 1531 O O . GLY A 1 192 ? 19.272 -6.323 -27.587 1.00 54.19 192 GLY A O 1
ATOM 1532 N N . TRP A 1 193 ? 19.305 -4.090 -27.616 1.00 57.25 193 TRP A N 1
ATOM 1533 C CA . TRP A 1 193 ? 20.657 -3.851 -27.104 1.00 57.25 193 TRP A CA 1
ATOM 1534 C C . TRP A 1 193 ? 20.633 -2.766 -26.016 1.00 57.25 193 TRP A C 1
ATOM 1536 O O . TRP A 1 193 ? 19.764 -1.895 -26.018 1.00 57.25 193 TRP A O 1
ATOM 1546 N N . LYS A 1 194 ? 21.592 -2.804 -25.075 1.00 59.47 194 LYS A N 1
ATOM 1547 C CA . LYS A 1 194 ? 21.750 -1.748 -24.057 1.00 59.47 194 LYS A CA 1
ATOM 1548 C C . LYS A 1 194 ? 21.871 -0.391 -24.750 1.00 59.47 194 LYS A C 1
ATOM 1550 O O . LYS A 1 194 ? 22.700 -0.239 -25.645 1.00 59.47 194 LYS A O 1
ATOM 1555 N N . THR A 1 195 ? 21.071 0.584 -24.319 1.00 63.31 195 THR A N 1
ATOM 1556 C CA . THR A 1 195 ? 21.160 1.948 -24.857 1.00 63.31 195 THR A CA 1
ATOM 1557 C C . THR A 1 195 ? 22.570 2.489 -24.604 1.00 63.31 195 THR A C 1
ATOM 1559 O O . THR A 1 195 ? 23.042 2.425 -23.464 1.00 63.31 195 THR A O 1
ATOM 1562 N N . PRO A 1 196 ? 23.288 2.951 -25.646 1.00 66.44 196 PRO A N 1
ATOM 1563 C CA . PRO A 1 196 ? 24.559 3.638 -25.457 1.00 66.44 196 PRO A CA 1
ATOM 1564 C C . PRO A 1 196 ? 24.337 4.853 -24.552 1.00 66.44 196 PRO A C 1
ATOM 1566 O O . PRO A 1 196 ? 23.265 5.448 -24.588 1.00 66.44 196 PRO A O 1
ATOM 1569 N N . SER A 1 197 ? 25.332 5.247 -23.755 1.00 71.69 197 SER A N 1
ATOM 1570 C CA . SER A 1 197 ? 25.205 6.463 -22.943 1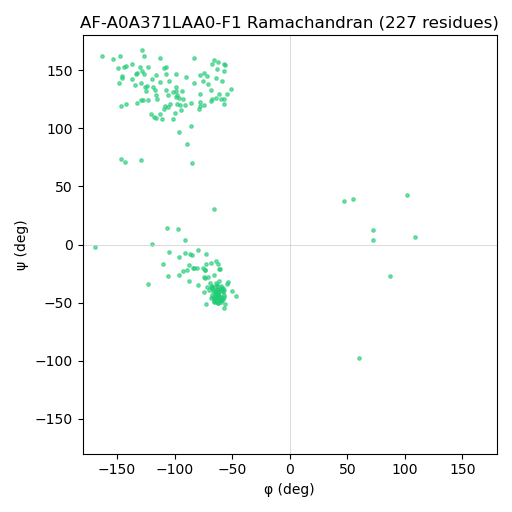.00 71.69 197 SER A CA 1
ATOM 1571 C C . SER A 1 197 ? 24.899 7.684 -23.817 1.00 71.69 197 SER A C 1
ATOM 1573 O O . SER A 1 197 ? 25.300 7.720 -24.983 1.00 71.69 197 SER A O 1
ATOM 1575 N N . ASP A 1 198 ? 24.268 8.713 -23.248 1.00 74.06 198 ASP A N 1
ATOM 1576 C CA . ASP A 1 198 ? 23.979 9.966 -23.966 1.00 74.06 198 ASP A CA 1
ATOM 1577 C C . ASP A 1 198 ? 25.231 10.520 -24.661 1.00 74.06 198 ASP A C 1
ATOM 1579 O O . ASP A 1 198 ? 25.196 10.915 -25.824 1.00 74.06 198 ASP A O 1
ATOM 1583 N N . ALA A 1 199 ? 26.384 10.435 -23.991 1.00 79.31 199 ALA A N 1
ATOM 1584 C CA . ALA A 1 199 ? 27.674 10.823 -24.554 1.00 79.31 199 ALA A CA 1
ATOM 1585 C C . ALA A 1 199 ? 28.074 9.994 -25.790 1.00 79.31 199 ALA A C 1
ATOM 1587 O O . ALA A 1 199 ? 28.627 10.537 -26.745 1.00 79.31 199 ALA A O 1
ATOM 1588 N N . ALA A 1 200 ? 27.804 8.685 -25.793 1.00 78.81 200 ALA A N 1
ATOM 1589 C CA . ALA A 1 200 ? 28.062 7.827 -26.944 1.00 78.81 200 ALA A CA 1
ATOM 1590 C C . ALA A 1 200 ? 27.099 8.129 -28.102 1.00 78.81 200 ALA A C 1
ATOM 1592 O O . ALA A 1 200 ? 27.530 8.152 -29.255 1.00 78.81 200 ALA A O 1
ATOM 1593 N N . ILE A 1 201 ? 25.824 8.405 -27.808 1.00 76.94 201 ILE A N 1
ATOM 1594 C CA . ILE A 1 201 ? 24.828 8.811 -28.810 1.00 76.94 201 ILE A CA 1
ATOM 1595 C C . ILE A 1 201 ? 25.250 10.130 -29.466 1.00 76.94 201 ILE A C 1
ATOM 1597 O O . ILE A 1 201 ? 25.324 10.206 -30.693 1.00 76.94 201 ILE A O 1
ATOM 1601 N N . GLU A 1 202 ? 25.616 11.135 -28.672 1.00 81.25 202 GLU A N 1
ATOM 1602 C CA . GLU A 1 202 ? 26.090 12.427 -29.176 1.00 81.25 202 GLU A CA 1
ATOM 1603 C C . GLU A 1 202 ? 27.392 12.298 -29.980 1.00 81.25 202 GLU A C 1
ATOM 1605 O O . GLU A 1 202 ? 27.521 12.876 -31.062 1.00 81.25 202 GLU A O 1
ATOM 1610 N N . ALA A 1 203 ? 28.338 11.464 -29.534 1.00 84.69 203 ALA A N 1
ATOM 1611 C CA . ALA A 1 203 ? 29.561 11.195 -30.289 1.00 84.69 203 ALA A CA 1
ATOM 1612 C C . ALA A 1 203 ? 29.273 10.536 -31.651 1.00 84.69 203 ALA A C 1
ATOM 1614 O O . ALA A 1 203 ? 29.866 10.919 -32.663 1.00 84.69 203 ALA A O 1
ATOM 1615 N N . MET A 1 204 ? 28.344 9.575 -31.705 1.00 81.06 204 MET A N 1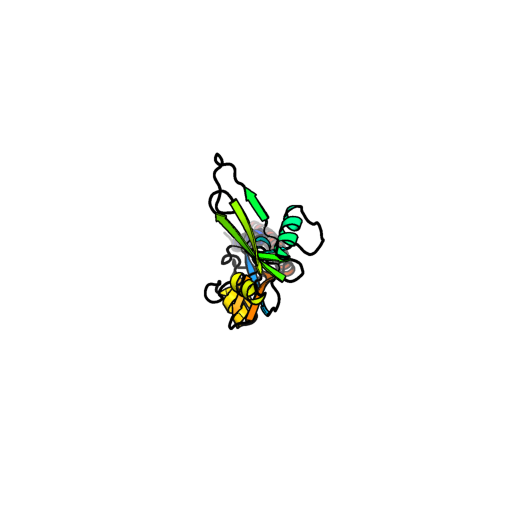
ATOM 1616 C CA . MET A 1 204 ? 27.921 8.937 -32.956 1.00 81.06 204 MET A CA 1
ATOM 1617 C C . MET A 1 204 ? 27.192 9.917 -33.882 1.00 81.06 204 MET A C 1
ATOM 1619 O O . MET A 1 204 ? 27.441 9.910 -35.089 1.00 81.06 204 MET A O 1
ATOM 1623 N N . ARG A 1 205 ? 26.331 10.786 -33.334 1.00 84.06 205 ARG A N 1
ATOM 1624 C CA . ARG A 1 205 ? 25.651 11.856 -34.084 1.00 84.06 205 ARG A CA 1
ATOM 1625 C C . ARG A 1 205 ? 26.663 12.818 -34.703 1.00 84.06 205 ARG A C 1
ATOM 1627 O O . ARG A 1 205 ? 26.600 13.070 -35.906 1.00 84.06 205 ARG A O 1
ATOM 1634 N N . LEU A 1 206 ? 27.639 13.279 -33.922 1.00 87.06 206 LEU A N 1
ATOM 1635 C CA . LEU A 1 206 ? 28.706 14.160 -34.395 1.00 87.06 206 LEU A CA 1
ATOM 1636 C C . LEU A 1 206 ? 29.568 13.485 -35.471 1.00 87.06 206 LEU A C 1
ATOM 1638 O O . LEU A 1 206 ? 29.841 14.086 -36.509 1.00 87.06 206 LEU A O 1
ATOM 1642 N N . ALA A 1 207 ? 29.965 12.227 -35.265 1.00 87.88 207 ALA A N 1
ATOM 1643 C CA . ALA A 1 207 ? 30.759 11.477 -36.236 1.00 87.88 207 ALA A CA 1
ATOM 1644 C C . ALA A 1 207 ? 30.010 11.276 -37.564 1.00 87.88 207 ALA A C 1
ATOM 1646 O O . ALA A 1 207 ? 30.592 11.467 -38.634 1.00 87.88 207 ALA A O 1
ATOM 1647 N N . ALA A 1 208 ? 28.717 10.944 -37.504 1.00 85.94 208 ALA A N 1
ATOM 1648 C CA . ALA A 1 208 ? 27.868 10.831 -38.685 1.00 85.94 208 ALA A CA 1
ATOM 1649 C C . ALA A 1 208 ? 27.713 12.179 -39.399 1.00 85.94 208 ALA A C 1
ATOM 1651 O O . ALA A 1 208 ? 27.811 12.229 -40.623 1.00 85.94 208 ALA A O 1
ATOM 1652 N N . TRP A 1 209 ? 27.560 13.278 -38.656 1.00 89.00 209 TRP A N 1
ATOM 1653 C CA . TRP A 1 209 ? 27.491 14.615 -39.238 1.00 89.00 209 TRP A CA 1
ATOM 1654 C C . TRP A 1 209 ? 28.783 14.983 -39.979 1.00 89.00 209 TRP A C 1
ATOM 1656 O O . TRP A 1 209 ? 28.738 15.338 -41.158 1.00 89.00 209 TRP A O 1
ATOM 1666 N N . ILE A 1 210 ? 29.943 14.807 -39.336 1.00 91.94 210 ILE A N 1
ATOM 1667 C CA . ILE A 1 210 ? 31.261 15.068 -39.940 1.00 91.94 210 ILE A CA 1
ATOM 1668 C C . ILE A 1 210 ? 31.466 14.192 -41.185 1.00 91.94 210 ILE A C 1
ATOM 1670 O O . ILE A 1 210 ? 31.850 14.692 -42.245 1.00 91.94 210 ILE A O 1
ATOM 1674 N N . GLY A 1 211 ? 31.185 12.890 -41.079 1.00 90.69 211 GLY A N 1
ATOM 1675 C CA . GLY A 1 211 ? 31.296 11.952 -42.196 1.00 90.69 211 GLY A CA 1
ATOM 1676 C C . GLY A 1 211 ? 30.349 12.297 -43.346 1.00 90.69 211 GLY A C 1
ATOM 1677 O O . GLY A 1 211 ? 30.740 12.226 -44.512 1.00 90.69 211 GLY A O 1
ATOM 1678 N N . GLY A 1 212 ? 29.132 12.735 -43.023 1.00 90.94 212 GLY A N 1
ATOM 1679 C CA . GLY A 1 212 ? 28.128 13.185 -43.976 1.00 90.94 212 GLY A CA 1
ATOM 1680 C C . GLY A 1 212 ? 28.586 14.406 -44.770 1.00 90.94 212 GLY A C 1
ATOM 1681 O O . GLY A 1 212 ? 28.592 14.365 -46.002 1.00 90.94 212 GLY A O 1
ATOM 1682 N N . VAL A 1 213 ? 29.069 15.447 -44.081 1.00 92.25 213 VAL A N 1
ATOM 1683 C CA . VAL A 1 213 ? 29.655 16.643 -44.713 1.00 92.25 213 VAL A CA 1
ATOM 1684 C C . VAL A 1 213 ? 30.832 16.265 -45.615 1.00 92.25 213 VAL A C 1
ATOM 1686 O O . VAL A 1 213 ? 30.883 16.696 -46.767 1.00 92.25 213 VAL A O 1
ATOM 1689 N N . ALA A 1 214 ? 31.747 15.416 -45.138 1.00 92.56 214 ALA A N 1
ATOM 1690 C CA . ALA A 1 214 ? 32.904 14.980 -45.918 1.00 92.56 214 ALA A CA 1
ATOM 1691 C C . ALA A 1 214 ? 32.502 14.214 -47.193 1.00 92.56 214 ALA A C 1
ATOM 1693 O O . ALA A 1 214 ? 33.101 14.414 -48.252 1.00 92.56 214 ALA A O 1
ATOM 1694 N N . CYS A 1 215 ? 31.472 13.366 -47.117 1.00 91.94 215 CYS A N 1
ATOM 1695 C CA . CYS A 1 215 ? 30.953 12.628 -48.268 1.00 91.94 215 CYS A CA 1
ATOM 1696 C C . CYS A 1 215 ? 30.290 13.553 -49.296 1.00 91.94 215 CYS A C 1
ATOM 1698 O O . CYS A 1 215 ? 30.564 13.416 -50.488 1.00 91.94 215 CYS A O 1
ATOM 1700 N N . VAL A 1 216 ? 29.478 14.520 -48.853 1.00 91.62 216 VAL A N 1
ATOM 1701 C CA . VAL A 1 216 ? 28.848 15.515 -49.742 1.00 91.62 216 VAL A CA 1
ATOM 1702 C C . VAL A 1 216 ? 29.905 16.391 -50.413 1.00 91.62 216 VAL A C 1
ATOM 1704 O O . VAL A 1 216 ? 29.869 16.568 -51.631 1.00 91.62 216 VAL A O 1
ATOM 1707 N N . TRP A 1 217 ? 30.888 16.877 -49.652 1.00 92.19 217 TRP A N 1
ATOM 1708 C CA . TRP A 1 217 ? 32.009 17.643 -50.197 1.00 92.19 217 TRP A CA 1
ATOM 1709 C C . TRP A 1 217 ? 32.740 16.842 -51.275 1.00 92.19 217 TRP A C 1
ATOM 1711 O O . TRP A 1 217 ? 32.931 17.311 -52.399 1.00 92.19 217 TRP A O 1
ATOM 1721 N N . ARG A 1 218 ? 33.118 15.594 -50.967 1.00 90.44 218 ARG A N 1
ATOM 1722 C CA . ARG A 1 218 ? 33.804 14.731 -51.931 1.00 90.44 218 ARG A CA 1
ATOM 1723 C C . ARG A 1 218 ? 32.943 14.419 -53.148 1.00 90.44 218 ARG A C 1
ATOM 1725 O O . ARG A 1 218 ? 33.486 14.338 -54.245 1.00 90.44 218 ARG A O 1
ATOM 1732 N N . ALA A 1 219 ? 31.631 14.268 -52.994 1.00 89.12 219 ALA A N 1
ATOM 1733 C CA . ALA A 1 219 ? 30.735 14.108 -54.133 1.00 89.12 219 ALA A CA 1
ATOM 1734 C C . ALA A 1 219 ? 30.815 15.308 -55.094 1.00 89.12 219 ALA A C 1
ATOM 1736 O O . ALA A 1 219 ? 30.859 15.100 -56.308 1.00 89.12 219 ALA A O 1
ATOM 1737 N N . GLY A 1 220 ? 30.916 16.534 -54.568 1.00 86.44 220 GLY A N 1
ATOM 1738 C CA . GLY A 1 220 ? 31.145 17.751 -55.354 1.00 86.44 220 GLY A CA 1
ATOM 1739 C C . GLY A 1 220 ? 32.426 17.678 -56.189 1.00 86.44 220 GLY A C 1
ATOM 1740 O O . GLY A 1 220 ? 32.358 17.749 -57.415 1.00 86.44 220 GLY A O 1
ATOM 1741 N N . GLU A 1 221 ? 33.569 17.402 -55.550 1.00 88.94 221 GLU A N 1
ATOM 1742 C CA . GLU A 1 221 ? 34.875 17.306 -56.232 1.00 88.94 221 GLU A CA 1
ATOM 1743 C C . GLU A 1 221 ? 34.892 16.265 -57.364 1.00 88.94 221 GLU A C 1
ATOM 1745 O O . GLU A 1 221 ? 35.518 16.461 -58.405 1.00 88.94 221 GLU A O 1
ATOM 1750 N N . TRP A 1 222 ? 34.241 15.116 -57.160 1.00 82.12 222 TRP A N 1
ATOM 1751 C CA . TRP A 1 222 ? 34.170 14.058 -58.174 1.00 82.12 222 TRP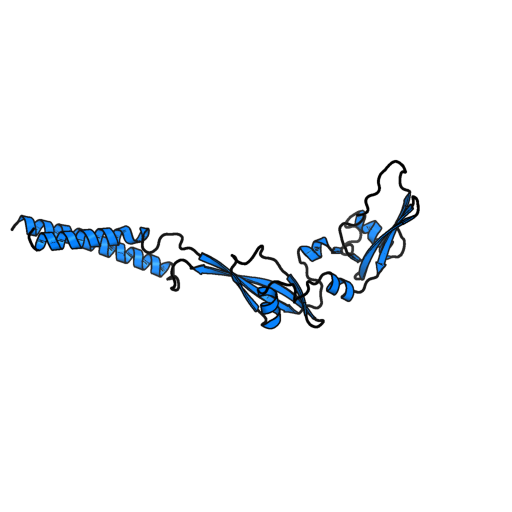 A CA 1
ATOM 1752 C C . TRP A 1 222 ? 33.212 14.399 -59.318 1.00 82.12 222 TRP A C 1
ATOM 1754 O O . TRP A 1 222 ? 33.414 13.930 -60.437 1.00 82.12 222 TRP A O 1
ATOM 1764 N N . THR A 1 223 ? 32.186 15.208 -59.051 1.00 82.69 223 THR A N 1
ATOM 1765 C CA . THR A 1 223 ? 31.263 15.695 -60.084 1.00 82.69 223 THR A CA 1
ATOM 1766 C C . THR A 1 223 ? 31.944 16.722 -60.987 1.00 82.69 223 THR A C 1
ATOM 1768 O O . THR A 1 223 ? 31.699 16.728 -62.189 1.00 82.69 223 THR A O 1
ATOM 1771 N N . GLU A 1 224 ? 32.810 17.571 -60.430 1.00 81.81 224 GLU A N 1
ATOM 1772 C CA . GLU A 1 224 ? 33.596 18.549 -61.195 1.00 81.81 224 GLU A CA 1
ATOM 1773 C C . GLU A 1 224 ? 34.608 17.868 -62.119 1.00 81.81 224 GLU A C 1
ATOM 1775 O O . GLU A 1 224 ? 34.613 18.139 -63.316 1.00 81.81 224 GLU A O 1
ATOM 1780 N N . ARG A 1 225 ? 35.372 16.889 -61.618 1.00 78.44 225 ARG A N 1
ATOM 1781 C CA . ARG A 1 225 ? 36.306 16.108 -62.455 1.00 78.44 225 ARG A CA 1
ATOM 1782 C C . ARG A 1 225 ? 35.609 15.379 -63.605 1.00 78.44 225 ARG A C 1
ATOM 1784 O O . ARG A 1 225 ? 36.106 15.372 -64.726 1.00 78.44 225 ARG A O 1
ATOM 1791 N N . GLY A 1 226 ? 34.411 14.854 -63.347 1.00 71.44 226 GLY A N 1
ATOM 1792 C CA . GLY A 1 226 ? 33.600 14.186 -64.360 1.00 71.44 226 GLY A CA 1
ATOM 1793 C C . GLY A 1 226 ? 32.966 15.123 -65.395 1.00 71.44 226 GLY A C 1
ATOM 1794 O O . GLY A 1 226 ? 32.361 14.620 -66.339 1.00 71.44 226 GLY A O 1
ATOM 1795 N N . ARG A 1 227 ? 33.053 16.451 -65.213 1.00 73.88 227 ARG A N 1
ATOM 1796 C CA . ARG A 1 227 ? 32.659 17.473 -66.203 1.00 73.88 227 ARG A CA 1
ATOM 1797 C C . ARG A 1 227 ? 33.819 17.922 -67.090 1.00 73.88 227 ARG A C 1
ATOM 1799 O O . ARG A 1 227 ? 33.566 18.441 -68.172 1.00 73.88 227 ARG A O 1
ATOM 1806 N N . GLU A 1 228 ? 35.053 17.754 -66.621 1.00 69.12 228 GLU A N 1
ATOM 1807 C CA . GLU A 1 228 ? 36.281 18.089 -67.353 1.00 69.12 228 GLU A CA 1
ATOM 1808 C C . GLU A 1 228 ? 36.768 16.943 -68.266 1.00 69.12 228 GLU A C 1
ATOM 1810 O O . GLU A 1 228 ? 37.686 17.146 -69.062 1.00 69.12 228 GLU A O 1
ATOM 1815 N N . GLN A 1 229 ? 36.148 15.758 -68.170 1.00 56.38 229 GLN A N 1
ATOM 1816 C CA . GLN A 1 229 ? 36.353 14.578 -69.030 1.00 56.38 229 GLN A CA 1
ATOM 1817 C C . GLN A 1 229 ? 35.190 14.376 -70.002 1.00 56.38 229 GLN A C 1
ATOM 1819 O O . GLN A 1 229 ? 35.468 13.993 -71.160 1.00 56.38 229 GLN A O 1
#

Secondary structure (DSSP, 8-state):
--HHHHHHHHHHHHHHHHHTHHHHTS-S---EEEEEEEEEEEESS----HHHHHHEEE--SSTTS-HHHHHHHHHHTT--EEEEPPTTS---S---S-SEEEETTEEEEEEEEEETTEEEEEEEEE-HHHHHHHHSEETTTS-HHHHHHHHHSEEEEETTS-SS---EEEEETTEEEEEEEEEEEEEE-SSSSPPPPHHHHHHHHHHHHHHHHHHHHHHHHHHHHHHH-

pLDDT: mean 84.2, std 10.88, range [51.81, 96.56]

Radius of gyration: 34.28 Å; Cα contacts (8 Å, |Δi|>4): 346; chains: 1; bounding box: 76×37×98 Å

Foldseek 3Di:
DDPLLVLLVVLLVLLVCLLCCQVPVPDDCQDWWKKWKKFKDWDPADDPFPQCVQQEAEQAPDVPPDPVSVQVQCLVVVDKDKDFADPVDDDDPPPDRHQWYDHPNFIWGWDWDDDPRIIIIHTHTDDSLVSLVVQADELVPDDPQSVCNVVVRMGMDTPVPDPDQTWHWHDDPSIIIIIHTDDMDIGRDNDPDGDDPPVVVVVSSVVSNVSSVVSNVSSVVSVVVVVVD